Protein AF-0000000085050268 (afdb_homodimer)

Organism: Asticcacaulis excentricus (strain ATCC 15261 / DSM 4724 / KCTC 12464 / NCIMB 9791 / VKM B-1370 / CB 48) (NCBI:txid573065)

pLDDT: mean 87.68, std 15.12, range [27.05, 97.5]

Foldseek 3Di:
DVPPDPCVVVVVVVVVVLVVVLVVVCVVPNNVVSVVVSVVVVVVVLLVVLCVPAPDPVRSVVCVVVSVVVVVVVVVVVCVVVVVVCVVCVVPPVD/DVPPDPCVVVVVVVVVVLVVVLVVVCVVPNNVVSVVVSVVVVVVVLLVVLCVPAPDPVRSVVCVVVSVVVVVVVVVVVCVVVVVVCVVCVVPPVD

Radius of gyration: 16.95 Å; Cα contacts (8 Å, |Δi|>4): 179; chains: 2; bounding box: 59×50×38 Å

Structure (mmCIF, N/CA/C/O backbone):
data_AF-0000000085050268-model_v1
#
loop_
_entity.id
_entity.type
_entity.pdbx_description
1 polymer 'DUF3144 domain-containing protein'
#
loop_
_atom_site.group_PDB
_atom_site.id
_atom_site.type_symbol
_atom_site.label_atom_id
_atom_site.label_alt_id
_atom_site.label_comp_id
_atom_site.label_asym_id
_atom_site.label_entity_id
_atom_site.label_seq_id
_atom_site.pdbx_PDB_ins_code
_atom_site.Cartn_x
_atom_site.Cartn_y
_atom_site.Cartn_z
_atom_site.occupancy
_atom_site.B_iso_or_equiv
_atom_site.auth_seq_id
_atom_site.auth_comp_id
_atom_site.auth_asym_id
_atom_site.auth_atom_id
_atom_site.pdbx_PDB_model_num
ATOM 1 N N . MET A 1 1 ? 30.406 4.262 9.047 1 27.05 1 MET A N 1
ATOM 2 C CA . MET A 1 1 ? 29.516 3.807 10.109 1 27.05 1 MET A CA 1
ATOM 3 C C . MET A 1 1 ? 28.156 3.404 9.547 1 27.05 1 MET A C 1
ATOM 5 O O . MET A 1 1 ? 27.281 4.25 9.359 1 27.05 1 MET A O 1
ATOM 9 N N . THR A 1 2 ? 28.016 2.932 8.453 1 34.09 2 THR A N 1
ATOM 10 C CA . THR A 1 2 ? 26.844 2.475 7.723 1 34.09 2 THR A CA 1
ATOM 11 C C . THR A 1 2 ? 25.953 1.622 8.617 1 34.09 2 THR A C 1
ATOM 13 O O . THR A 1 2 ? 26.312 0.498 8.977 1 34.09 2 THR A O 1
ATOM 16 N N . THR A 1 3 ? 25.734 2.049 10.016 1 36.25 3 THR A N 1
ATOM 17 C CA . THR A 1 3 ? 25.031 1.481 11.164 1 36.25 3 THR A CA 1
ATOM 18 C C . THR A 1 3 ? 23.938 0.536 10.703 1 36.25 3 THR A C 1
ATOM 20 O O . THR A 1 3 ? 23.016 0.945 9.984 1 36.25 3 THR A O 1
ATOM 23 N N . PRO A 1 4 ? 24.109 -0.537 10.594 1 40.16 4 PRO A N 1
ATOM 24 C CA . PRO A 1 4 ? 23.359 -1.727 10.188 1 40.16 4 PRO A CA 1
ATOM 25 C C . PRO A 1 4 ? 21.922 -1.74 10.727 1 40.16 4 PRO A C 1
ATOM 27 O O . PRO A 1 4 ? 21.734 -1.833 11.945 1 40.16 4 PRO A O 1
ATOM 30 N N . THR A 1 5 ? 21.047 -0.626 10.727 1 40.44 5 THR A N 1
ATOM 31 C CA . THR A 1 5 ? 20 0.152 11.367 1 40.44 5 THR A CA 1
ATOM 32 C C . THR A 1 5 ? 18.953 -0.766 11.984 1 40.44 5 THR A C 1
ATOM 34 O O . THR A 1 5 ? 18.406 -1.635 11.305 1 40.44 5 THR A O 1
ATOM 37 N N . ILE A 1 6 ? 18.906 -1.142 13.305 1 44.03 6 ILE A N 1
ATOM 38 C CA . ILE A 1 6 ? 17.906 -1.527 14.297 1 44.03 6 ILE A CA 1
ATOM 39 C C . ILE A 1 6 ? 16.5 -1.289 13.742 1 44.03 6 ILE A C 1
ATOM 41 O O . ILE A 1 6 ? 15.609 -2.121 13.914 1 44.03 6 ILE A O 1
ATOM 45 N N . THR A 1 7 ? 16.312 0.067 13.094 1 54 7 THR A N 1
ATOM 46 C CA . THR A 1 7 ? 15.141 0.702 12.5 1 54 7 THR A CA 1
ATOM 47 C C . THR A 1 7 ? 14.547 -0.177 11.398 1 54 7 THR A C 1
ATOM 49 O O . THR A 1 7 ? 13.328 -0.244 11.242 1 54 7 THR A O 1
ATOM 52 N N . ASN A 1 8 ? 15.617 -1.118 10.875 1 75.5 8 ASN A N 1
ATOM 53 C CA . ASN A 1 8 ? 15.242 -1.994 9.773 1 75.5 8 ASN A CA 1
ATOM 54 C C . ASN A 1 8 ? 14.43 -3.193 10.258 1 75.5 8 ASN A C 1
ATOM 56 O O . ASN A 1 8 ? 13.453 -3.582 9.625 1 75.5 8 ASN A O 1
ATOM 60 N N . GLU A 1 9 ? 14.945 -3.543 11.672 1 84 9 GLU A N 1
ATOM 61 C CA . GLU A 1 9 ? 14.242 -4.719 12.172 1 84 9 GLU A CA 1
ATOM 62 C C . GLU A 1 9 ? 12.805 -4.371 12.57 1 84 9 GLU A C 1
ATOM 64 O O . GLU A 1 9 ? 11.875 -5.133 12.297 1 84 9 GLU A O 1
ATOM 69 N N . VAL A 1 10 ? 12.836 -3.248 13.391 1 86.31 10 VAL A N 1
ATOM 70 C CA . VAL A 1 10 ? 11.508 -2.789 13.797 1 86.31 10 VAL A CA 1
ATOM 71 C C . VAL A 1 10 ? 10.648 -2.529 12.562 1 86.31 10 VAL A C 1
ATOM 73 O O . VAL A 1 10 ? 9.477 -2.9 12.523 1 86.31 10 VAL A O 1
ATOM 76 N N . PHE A 1 11 ? 11.352 -1.977 11.656 1 91.38 11 PHE A N 1
ATOM 77 C CA . PHE A 1 11 ? 10.664 -1.68 10.398 1 91.38 11 PHE A CA 1
ATOM 78 C C . PHE A 1 11 ? 10.211 -2.963 9.711 1 91.38 11 PHE A C 1
ATOM 80 O O . PHE A 1 11 ? 9.07 -3.059 9.258 1 91.38 11 PHE A O 1
ATOM 87 N N . ARG A 1 12 ? 11.047 -3.928 9.789 1 91.31 12 ARG A N 1
ATOM 88 C CA . ARG A 1 12 ? 10.742 -5.215 9.164 1 91.31 12 ARG A CA 1
ATOM 89 C C . ARG A 1 12 ? 9.625 -5.93 9.914 1 91.31 12 ARG A C 1
ATOM 91 O O . ARG A 1 12 ? 8.766 -6.57 9.305 1 91.31 12 ARG A O 1
ATOM 98 N N . GLN A 1 13 ? 9.641 -5.801 11.148 1 93.56 13 GLN A N 1
ATOM 99 C CA . GLN A 1 13 ? 8.617 -6.43 11.977 1 93.56 13 GLN A CA 1
ATOM 100 C C . GLN A 1 13 ? 7.254 -5.781 11.758 1 93.56 13 GLN A C 1
ATOM 102 O O . GLN A 1 13 ? 6.23 -6.465 11.734 1 93.56 13 GLN A O 1
ATOM 107 N N . MET A 1 14 ? 7.297 -4.473 11.633 1 95.06 14 MET A N 1
ATOM 108 C CA . MET A 1 14 ? 6.055 -3.756 11.352 1 95.06 14 MET A CA 1
ATOM 109 C C . MET A 1 14 ? 5.453 -4.211 10.023 1 95.06 14 MET A C 1
ATOM 111 O O . MET A 1 14 ? 4.242 -4.438 9.938 1 95.06 14 MET A O 1
ATOM 115 N N . ALA A 1 15 ? 6.375 -4.355 9.047 1 95.06 15 ALA A N 1
ATOM 116 C CA . ALA A 1 15 ? 5.918 -4.809 7.738 1 95.06 15 ALA A CA 1
ATOM 117 C C . ALA A 1 15 ? 5.402 -6.242 7.805 1 95.06 15 ALA A C 1
ATOM 119 O O . ALA A 1 15 ? 4.371 -6.566 7.211 1 95.06 15 ALA A O 1
ATOM 120 N N . ALA A 1 16 ? 6.113 -7.082 8.578 1 94.88 16 ALA A N 1
ATOM 121 C CA . ALA A 1 16 ? 5.723 -8.484 8.727 1 94.88 16 ALA A CA 1
ATOM 122 C C . ALA A 1 16 ? 4.363 -8.602 9.406 1 94.88 16 ALA A C 1
ATOM 124 O O . ALA A 1 16 ? 3.57 -9.492 9.078 1 94.88 16 ALA A O 1
ATOM 125 N N . ASP A 1 17 ? 4.078 -7.688 10.305 1 96.94 17 ASP A N 1
ATOM 126 C CA . ASP A 1 17 ? 2.795 -7.695 11 1 96.94 17 ASP A CA 1
ATOM 127 C C . ASP A 1 17 ? 1.645 -7.441 10.023 1 96.94 17 ASP A C 1
ATOM 129 O O . ASP A 1 17 ? 0.593 -8.078 10.125 1 96.94 17 ASP A O 1
ATOM 133 N N . HIS A 1 18 ? 1.841 -6.578 9.141 1 97.44 18 HIS A N 1
ATOM 134 C CA . HIS A 1 18 ? 0.821 -6.266 8.141 1 97.44 18 HIS A CA 1
ATOM 135 C C . HIS A 1 18 ? 0.586 -7.449 7.207 1 97.44 18 HIS A C 1
ATOM 137 O O . HIS A 1 18 ? -0.552 -7.723 6.82 1 97.44 18 HIS A O 1
ATOM 143 N N . ILE A 1 19 ? 1.684 -8.117 6.879 1 96.56 19 ILE A N 1
ATOM 144 C CA . ILE A 1 19 ? 1.576 -9.281 6.004 1 96.56 19 ILE A CA 1
ATOM 145 C C . ILE A 1 19 ? 0.806 -10.391 6.719 1 96.56 19 ILE A C 1
ATOM 147 O O . ILE A 1 19 ? -0.053 -11.039 6.117 1 96.56 19 ILE A O 1
ATOM 151 N N . ASP A 1 20 ? 1.066 -10.539 7.949 1 96.62 20 ASP A N 1
ATOM 152 C CA . ASP A 1 20 ? 0.384 -11.547 8.75 1 96.62 20 ASP A CA 1
ATOM 153 C C . ASP A 1 20 ? -1.109 -11.25 8.859 1 96.62 20 ASP A C 1
ATOM 155 O O . ASP A 1 20 ? -1.939 -12.156 8.719 1 96.62 20 ASP A O 1
ATOM 159 N N . LEU A 1 21 ? -1.372 -10 9.109 1 97 21 LEU A N 1
ATOM 160 C CA . LEU A 1 21 ? -2.77 -9.586 9.188 1 97 21 LEU A CA 1
ATOM 161 C C . LEU A 1 21 ? -3.471 -9.797 7.848 1 97 21 LEU A C 1
ATOM 163 O O . LEU A 1 21 ? -4.617 -10.25 7.812 1 97 21 LEU A O 1
ATOM 167 N N . THR A 1 22 ? -2.777 -9.539 6.754 1 96.81 22 THR A N 1
ATOM 168 C CA . THR A 1 22 ? -3.334 -9.711 5.414 1 96.81 22 THR A CA 1
ATOM 169 C C . THR A 1 22 ? -3.588 -11.188 5.121 1 96.81 22 THR A C 1
ATOM 171 O O . THR A 1 22 ? -4.617 -11.539 4.543 1 96.81 22 THR A O 1
ATOM 174 N N . ASN A 1 23 ? -2.635 -12.039 5.562 1 95.12 23 ASN A N 1
ATOM 175 C CA . ASN A 1 23 ? -2.799 -13.477 5.379 1 95.12 23 ASN A CA 1
ATOM 176 C C . ASN A 1 23 ? -4.008 -14.008 6.148 1 95.12 23 ASN A C 1
ATOM 178 O O . ASN A 1 2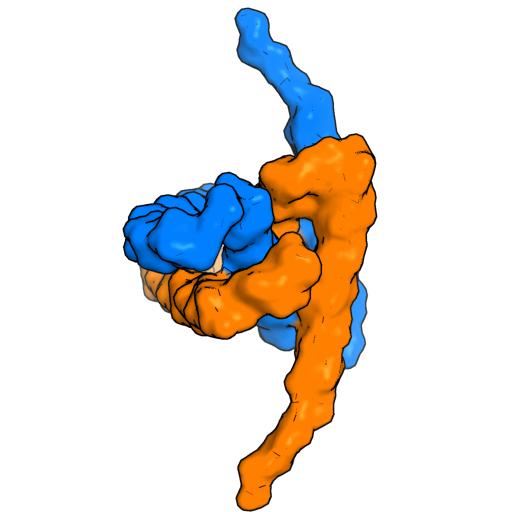3 ? -4.742 -14.859 5.648 1 95.12 23 ASN A O 1
ATOM 182 N N . SER A 1 24 ? -4.195 -13.438 7.312 1 96 24 SER A N 1
ATOM 183 C CA . SER A 1 24 ? -5.352 -13.805 8.125 1 96 24 SER A CA 1
ATOM 184 C C . SER A 1 24 ? -6.656 -13.406 7.441 1 96 24 SER A C 1
ATOM 186 O O . SER A 1 24 ? -7.637 -14.148 7.477 1 96 24 SER A O 1
ATOM 188 N N . HIS A 1 25 ? -6.695 -12.188 6.844 1 95.75 25 HIS A N 1
ATOM 189 C CA . HIS A 1 25 ? -7.855 -11.711 6.102 1 95.75 25 HIS A CA 1
ATOM 190 C C . HIS A 1 25 ? -8.07 -12.516 4.828 1 95.75 25 HIS A C 1
ATOM 192 O O . HIS A 1 25 ? -9.211 -12.797 4.445 1 95.75 25 HIS A O 1
ATOM 198 N N . ALA A 1 26 ? -6.93 -12.867 4.199 1 93.5 26 ALA A N 1
ATOM 199 C CA . ALA A 1 26 ? -7 -13.625 2.951 1 93.5 26 ALA A CA 1
ATOM 200 C C . ALA A 1 26 ? -7.613 -15 3.182 1 93.5 26 ALA A C 1
ATOM 202 O O . ALA A 1 26 ? -8.32 -15.531 2.316 1 93.5 26 ALA A O 1
ATOM 203 N N . HIS A 1 27 ? -7.312 -15.57 4.363 1 92.88 27 HIS A N 1
ATOM 204 C CA . HIS A 1 27 ? -7.844 -16.875 4.73 1 92.88 27 HIS A CA 1
ATOM 205 C C . HIS A 1 27 ? -9.359 -16.828 4.91 1 92.88 27 HIS A C 1
ATOM 207 O O . HIS A 1 27 ? -10.047 -17.812 4.668 1 92.88 27 HIS A O 1
ATOM 213 N N . LYS A 1 28 ? -9.867 -15.625 5.32 1 87.75 28 LYS A N 1
ATOM 214 C CA . LYS A 1 28 ? -11.297 -15.453 5.578 1 87.75 28 LYS A CA 1
ATOM 215 C C . LYS A 1 28 ? -12.016 -14.898 4.352 1 87.75 28 LYS A C 1
ATOM 217 O O . LYS A 1 28 ? -13.242 -14.906 4.289 1 87.75 28 LYS A O 1
ATOM 222 N N . SER A 1 29 ? -11.258 -14.375 3.436 1 90.62 29 SER A N 1
ATOM 223 C CA . SER A 1 29 ? -11.82 -13.812 2.215 1 90.62 29 SER A CA 1
ATOM 224 C C . SER A 1 29 ? -11.102 -14.336 0.978 1 90.62 29 SER A C 1
ATOM 226 O O . SER A 1 29 ? -11.242 -15.508 0.628 1 90.62 29 SER A O 1
ATOM 228 N N . SER A 1 30 ? -10.273 -13.633 0.249 1 90.44 30 SER A N 1
ATOM 229 C CA . SER A 1 30 ? -9.445 -14.008 -0.896 1 90.44 30 SER A CA 1
ATOM 230 C C . SER A 1 30 ? -8.141 -13.219 -0.912 1 90.44 30 SER A C 1
ATOM 232 O O . SER A 1 30 ? -8.086 -12.094 -0.413 1 90.44 30 SER A O 1
ATOM 234 N N . ILE A 1 31 ? -7.102 -13.789 -1.483 1 90.38 31 ILE A N 1
ATOM 235 C CA . ILE A 1 31 ? -5.801 -13.141 -1.611 1 90.38 31 ILE A CA 1
ATOM 236 C C . ILE A 1 31 ? -5.961 -11.789 -2.291 1 90.38 31 ILE A C 1
ATOM 238 O O . ILE A 1 31 ? -5.363 -10.797 -1.864 1 90.38 31 ILE A O 1
ATOM 242 N N . GLY A 1 32 ? -6.875 -11.789 -3.246 1 89.31 32 GLY A N 1
ATOM 243 C CA . GLY A 1 32 ? -7.133 -10.562 -3.979 1 89.31 32 GLY A CA 1
ATOM 244 C C . GLY A 1 32 ? -7.793 -9.484 -3.131 1 89.31 32 GLY A C 1
ATOM 245 O O . GLY A 1 32 ? -7.395 -8.32 -3.174 1 89.31 32 GLY A O 1
ATOM 246 N N . GLU A 1 33 ? -8.711 -9.945 -2.318 1 92.19 33 GLU A N 1
ATOM 247 C CA . GLU A 1 33 ? -9.438 -9.023 -1.452 1 92.19 33 GLU A CA 1
ATOM 248 C C . GLU A 1 33 ? -8.562 -8.531 -0.308 1 92.19 33 GLU A C 1
ATOM 250 O O . GLU A 1 33 ? -8.547 -7.34 0.004 1 92.19 33 GLU A O 1
ATOM 255 N N . ALA A 1 34 ? -7.809 -9.484 0.291 1 94.44 34 ALA A N 1
ATOM 256 C CA . ALA A 1 34 ? -6.918 -9.133 1.396 1 94.44 34 ALA A CA 1
ATOM 257 C C . ALA A 1 34 ? -5.801 -8.203 0.929 1 94.44 34 ALA A C 1
ATOM 259 O O . ALA A 1 34 ? -5.488 -7.215 1.6 1 94.44 34 ALA A O 1
ATOM 260 N N . GLY A 1 35 ? -5.297 -8.523 -0.272 1 94.06 35 GLY A N 1
ATOM 261 C CA . GLY A 1 35 ? -4.266 -7.676 -0.843 1 94.06 35 GLY A CA 1
ATOM 262 C C . GLY A 1 35 ? -4.766 -6.293 -1.213 1 94.06 35 GLY A C 1
ATOM 263 O O . GLY A 1 35 ? -4.078 -5.293 -0.988 1 94.06 35 GLY A O 1
ATOM 264 N N . GLY A 1 36 ? -5.977 -6.285 -1.721 1 93.31 36 GLY A N 1
ATOM 265 C CA . GLY A 1 36 ? -6.578 -5.008 -2.072 1 93.31 36 GLY A CA 1
ATOM 266 C C . GLY A 1 36 ? -6.832 -4.117 -0.87 1 93.31 36 GLY A C 1
ATOM 267 O O . GLY A 1 36 ? -6.598 -2.91 -0.927 1 93.31 36 GLY A O 1
ATOM 268 N N . ALA A 1 37 ? -7.277 -4.73 0.213 1 95.56 37 ALA A N 1
ATOM 269 C CA . ALA A 1 37 ? -7.535 -3.988 1.445 1 95.56 37 ALA A CA 1
ATOM 270 C C . ALA A 1 37 ? -6.246 -3.398 2.012 1 95.56 37 ALA A C 1
ATOM 272 O O . ALA A 1 37 ? -6.23 -2.258 2.479 1 95.56 37 ALA A O 1
ATOM 273 N N . LEU A 1 38 ? -5.168 -4.199 1.969 1 96.56 38 LEU A N 1
ATOM 274 C CA . LEU A 1 38 ? -3.865 -3.738 2.43 1 96.56 38 LEU A CA 1
ATOM 275 C C . LEU A 1 38 ? -3.395 -2.535 1.619 1 96.56 38 LEU A C 1
ATOM 277 O O . LEU A 1 38 ? -2.908 -1.553 2.184 1 96.56 38 LEU A O 1
ATOM 281 N N . LEU A 1 39 ? -3.572 -2.611 0.274 1 95.44 39 LEU A N 1
ATOM 282 C CA . LEU A 1 39 ? -3.186 -1.519 -0.612 1 95.44 39 LEU A CA 1
ATOM 283 C C . LEU A 1 39 ? -4.02 -0.272 -0.335 1 95.44 39 LEU A C 1
ATOM 285 O O . LEU A 1 39 ? -3.494 0.843 -0.336 1 95.44 39 LEU A O 1
ATOM 289 N N . GLN A 1 40 ? -5.285 -0.505 -0.099 1 95.5 40 GLN A N 1
ATOM 290 C CA . GLN A 1 40 ? -6.172 0.608 0.223 1 95.5 40 GLN A CA 1
ATOM 291 C C . GLN A 1 40 ? -5.758 1.282 1.527 1 95.5 40 GLN A C 1
ATOM 293 O O . GLN A 1 40 ? -5.746 2.512 1.62 1 95.5 40 GLN A O 1
ATOM 298 N N . ALA A 1 41 ? -5.449 0.488 2.52 1 96.62 41 ALA A N 1
ATOM 299 C CA . ALA A 1 41 ? -5.016 1.023 3.807 1 96.62 41 ALA A CA 1
ATOM 300 C C . ALA A 1 41 ? -3.719 1.815 3.662 1 96.62 41 ALA A C 1
ATOM 302 O O . ALA A 1 41 ? -3.582 2.902 4.23 1 96.62 41 ALA A O 1
ATOM 303 N N . ALA A 1 42 ? -2.799 1.255 2.861 1 96.88 42 ALA A N 1
ATOM 304 C CA . ALA A 1 42 ? -1.507 1.905 2.66 1 96.88 42 ALA A CA 1
ATOM 305 C C . ALA A 1 42 ? -1.676 3.27 1.997 1 96.88 42 ALA A C 1
ATOM 307 O O . ALA A 1 42 ? -1.061 4.25 2.418 1 96.88 42 ALA A O 1
ATOM 308 N N . THR A 1 43 ? -2.543 3.35 0.985 1 96.19 43 THR A N 1
ATOM 309 C CA . THR A 1 43 ? -2.764 4.602 0.271 1 96.19 43 THR A CA 1
ATOM 310 C C . THR A 1 43 ? -3.467 5.617 1.165 1 96.19 43 THR A C 1
ATOM 312 O O . THR A 1 43 ? -3.111 6.797 1.173 1 96.19 43 THR A O 1
ATOM 315 N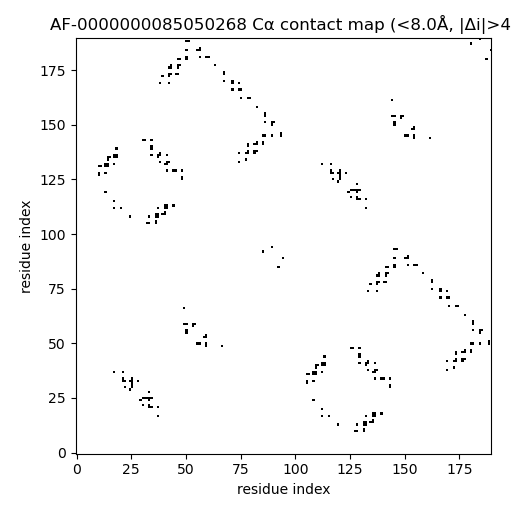 N . ARG A 1 44 ? -4.465 5.156 1.916 1 94.69 44 ARG A N 1
ATOM 316 C CA . ARG A 1 44 ? -5.199 6.027 2.826 1 94.69 44 ARG A CA 1
ATOM 317 C C . ARG A 1 44 ? -4.273 6.617 3.887 1 94.69 44 ARG A C 1
ATOM 319 O O . ARG A 1 44 ? -4.332 7.816 4.172 1 94.69 44 ARG A O 1
ATOM 326 N N . TYR A 1 45 ? -3.41 5.848 4.461 1 95.81 45 TYR A N 1
ATOM 327 C CA . TYR A 1 45 ? -2.484 6.312 5.488 1 95.81 45 TYR A CA 1
ATOM 328 C C . TYR A 1 45 ? -1.462 7.281 4.898 1 95.81 45 TYR A C 1
ATOM 330 O O . TYR A 1 45 ? -1.075 8.25 5.551 1 95.81 45 TYR A O 1
ATOM 338 N N . THR A 1 46 ? -1.002 6.969 3.76 1 95.19 46 THR A N 1
ATOM 339 C CA . THR A 1 46 ? -0.017 7.812 3.094 1 95.19 46 THR A CA 1
ATOM 340 C C . THR A 1 46 ? -0.593 9.195 2.809 1 95.19 46 THR A C 1
ATOM 342 O O . THR A 1 46 ? 0.068 10.211 3.039 1 95.19 46 THR A O 1
ATOM 345 N N . ALA A 1 47 ? -1.838 9.18 2.291 1 93.75 47 ALA A N 1
ATOM 346 C CA . ALA A 1 47 ? -2.508 10.453 2.045 1 93.75 47 ALA A CA 1
ATOM 347 C C . ALA A 1 47 ? -2.705 11.227 3.344 1 93.75 47 ALA A C 1
ATOM 349 O O . ALA A 1 47 ? -2.492 12.445 3.385 1 93.75 47 ALA A O 1
ATOM 350 N N . PHE A 1 48 ? -3.08 10.516 4.375 1 91.5 48 PHE A N 1
ATOM 351 C CA . PHE A 1 48 ? -3.268 11.125 5.688 1 91.5 48 PHE A CA 1
ATOM 352 C C . PHE A 1 48 ? -1.964 11.734 6.191 1 91.5 48 PHE A C 1
ATOM 354 O O . PHE A 1 48 ? -1.953 12.859 6.699 1 91.5 48 PHE A O 1
ATOM 361 N N . SER A 1 49 ? -0.949 10.992 6.078 1 91 49 SER A N 1
ATOM 362 C CA . SER A 1 49 ? 0.357 11.453 6.539 1 91 49 SER A CA 1
ATOM 363 C C . SER A 1 49 ? 0.769 12.742 5.832 1 91 49 SER A C 1
ATOM 365 O O . SER A 1 49 ? 1.371 13.625 6.445 1 91 49 SER A O 1
ATOM 367 N N . CYS A 1 50 ? 0.49 12.914 4.449 1 92.56 50 CYS A N 1
ATOM 368 C CA . CYS A 1 50 ? 0.791 14.125 3.695 1 92.56 50 CYS A CA 1
ATOM 369 C C . CYS A 1 50 ? -0.033 15.305 4.199 1 92.56 50 CYS A C 1
ATOM 371 O O . CYS A 1 50 ? 0.478 16.422 4.324 1 92.56 50 CYS A O 1
ATOM 373 N N . ALA A 1 51 ? -1.312 14.984 4.492 1 91.19 51 ALA A N 1
ATOM 374 C CA . ALA A 1 51 ? -2.197 16.031 5.004 1 91.19 51 ALA A CA 1
ATOM 375 C C . ALA A 1 51 ? -1.745 16.5 6.379 1 91.19 51 ALA A C 1
ATOM 377 O O . ALA A 1 51 ? -1.734 17.703 6.652 1 91.19 51 ALA A O 1
ATOM 378 N N . ALA A 1 52 ? -1.304 15.469 7.215 1 87.06 52 ALA A N 1
ATOM 379 C CA . ALA A 1 52 ? -0.872 15.773 8.578 1 87.06 52 ALA A CA 1
ATOM 380 C C . ALA A 1 52 ? 0.429 16.562 8.57 1 87.06 52 ALA A C 1
ATOM 382 O O . ALA A 1 52 ? 0.732 17.281 9.531 1 87.06 52 ALA A O 1
ATOM 383 N N . GLN A 1 53 ? 1.178 16.375 7.477 1 87.5 53 GLN A N 1
ATOM 384 C CA . GLN A 1 53 ? 2.457 17.078 7.375 1 87.5 53 GLN A CA 1
ATOM 385 C C . GLN A 1 53 ? 2.285 18.453 6.766 1 87.5 53 GLN A C 1
ATOM 387 O O . GLN A 1 53 ? 3.176 19.312 6.875 1 87.5 53 GLN A O 1
ATOM 392 N N . SER A 1 54 ? 1.193 18.703 6.164 1 91.12 54 SER A N 1
ATOM 393 C CA . SER A 1 54 ? 0.912 20 5.566 1 91.12 54 SER A CA 1
ATOM 394 C C . SER A 1 54 ? 0.321 20.969 6.594 1 91.12 54 SER A C 1
ATOM 396 O O . SER A 1 54 ? -0.451 20.547 7.465 1 91.12 54 SER A O 1
ATOM 398 N N . ALA A 1 55 ? 0.713 22.25 6.547 1 88.69 55 ALA A N 1
ATOM 399 C CA . ALA A 1 55 ? 0.275 23.234 7.52 1 88.69 55 ALA A CA 1
ATOM 400 C C . ALA A 1 55 ? -1.203 23.562 7.34 1 88.69 55 ALA A C 1
ATOM 402 O O . ALA A 1 55 ? -1.902 23.859 8.312 1 88.69 55 ALA A O 1
ATOM 403 N N . ASP A 1 56 ? -1.656 23.594 6.02 1 89.44 56 ASP A N 1
ATOM 404 C CA . ASP A 1 56 ? -3.051 23.906 5.727 1 89.44 56 ASP A CA 1
ATOM 405 C C . ASP A 1 56 ? -3.514 23.234 4.441 1 89.44 56 ASP A C 1
ATOM 407 O O . ASP A 1 56 ? -2.711 22.625 3.73 1 89.44 56 ASP A O 1
ATOM 411 N N . LYS A 1 57 ? -4.801 23.344 4.176 1 90.19 57 LYS A N 1
ATOM 412 C CA . LYS A 1 57 ? -5.414 22.75 2.996 1 90.19 57 LYS A CA 1
ATOM 413 C C . LYS A 1 57 ? -4.773 23.266 1.715 1 90.19 57 LYS A C 1
ATOM 415 O O . LYS A 1 57 ? -4.574 22.516 0.759 1 90.19 57 LYS A O 1
ATOM 420 N N . THR A 1 58 ? -4.477 24.578 1.7 1 93.25 58 THR A N 1
ATOM 421 C CA . THR A 1 58 ? -3.904 25.219 0.521 1 93.25 58 THR A CA 1
ATOM 422 C C . THR A 1 58 ? -2.549 24.609 0.178 1 93.25 58 THR A C 1
ATOM 424 O O . THR A 1 58 ? -2.273 24.312 -0.986 1 93.25 58 THR A O 1
ATOM 427 N N . GLN A 1 59 ? -1.786 24.438 1.23 1 92.56 59 GLN A N 1
ATOM 428 C CA . GLN A 1 59 ? -0.474 23.828 1.029 1 92.56 59 GLN A CA 1
ATOM 429 C C . GLN A 1 59 ? -0.603 22.375 0.578 1 92.56 59 GLN A C 1
ATOM 431 O O . GLN A 1 59 ? 0.142 21.922 -0.293 1 92.56 59 GLN A O 1
ATOM 436 N N . PHE A 1 60 ? -1.578 21.672 1.233 1 92.81 60 PHE A N 1
ATOM 437 C CA . PHE A 1 60 ? -1.816 20.266 0.909 1 92.81 60 PHE A CA 1
ATOM 438 C C . PHE A 1 60 ? -2.225 20.109 -0.551 1 92.81 60 PHE A C 1
ATOM 440 O O . PHE A 1 60 ? -1.71 19.25 -1.256 1 92.81 60 PHE A O 1
ATOM 447 N N . LEU A 1 61 ? -3.053 20.984 -1.075 1 92.19 61 LEU A N 1
ATOM 448 C CA . LEU A 1 61 ? -3.562 20.906 -2.441 1 92.19 61 LEU A CA 1
ATOM 449 C C . LEU A 1 61 ? -2.498 21.359 -3.439 1 92.19 61 LEU A C 1
ATOM 451 O O . LEU A 1 61 ? -2.449 20.844 -4.566 1 92.19 61 LEU A O 1
ATOM 455 N N . ALA A 1 62 ? -1.664 22.281 -3.004 1 93.75 62 ALA A N 1
ATOM 456 C CA . ALA A 1 62 ? -0.587 22.766 -3.863 1 93.75 62 ALA A CA 1
ATOM 457 C C . ALA A 1 62 ? 0.463 21.688 -4.09 1 93.75 62 ALA A C 1
ATOM 459 O O . ALA A 1 62 ? 1.103 21.641 -5.145 1 93.75 62 ALA A O 1
ATOM 460 N N . ALA A 1 63 ? 0.589 20.812 -3.082 1 93.56 63 ALA A N 1
ATOM 461 C CA . ALA A 1 63 ? 1.6 19.766 -3.137 1 93.56 63 ALA A CA 1
ATOM 462 C C . ALA A 1 63 ? 1.006 18.453 -3.658 1 93.56 63 ALA A C 1
ATOM 464 O O . ALA A 1 63 ? 1.698 17.438 -3.732 1 93.56 63 ALA A O 1
ATOM 465 N N . ARG A 1 64 ? -0.172 18.484 -4.094 1 93.75 64 ARG A N 1
ATOM 466 C CA . ARG A 1 64 ? -0.906 17.281 -4.508 1 93.75 64 ARG A CA 1
ATOM 467 C C . ARG A 1 64 ? -0.165 16.547 -5.613 1 93.75 64 ARG A C 1
ATOM 469 O O . ARG A 1 64 ? 0.137 15.359 -5.48 1 93.75 64 ARG A O 1
ATOM 476 N N . LYS A 1 65 ? 0.135 17.266 -6.766 1 94.69 65 LYS A N 1
ATOM 477 C CA . LYS A 1 65 ? 0.792 16.641 -7.914 1 94.69 65 LYS A CA 1
ATOM 478 C C . LYS A 1 65 ? 2.174 16.125 -7.535 1 94.69 65 LYS A C 1
ATOM 480 O O . LYS A 1 65 ? 2.529 14.992 -7.875 1 94.69 65 LYS A O 1
ATOM 485 N N . LEU A 1 66 ? 2.938 16.969 -6.805 1 94.94 66 LEU A N 1
ATOM 486 C CA . LEU A 1 66 ? 4.285 16.578 -6.395 1 94.94 66 LEU A CA 1
ATOM 487 C C . LEU A 1 66 ? 4.25 15.375 -5.473 1 94.94 66 LEU A C 1
ATOM 489 O O . LEU A 1 66 ? 4.988 14.406 -5.676 1 94.94 66 LEU A O 1
ATOM 493 N N . ASN A 1 67 ? 3.371 15.352 -4.469 1 94.12 67 ASN A N 1
ATOM 494 C CA . ASN A 1 67 ? 3.248 14.266 -3.504 1 94.12 67 ASN A CA 1
ATOM 495 C C . ASN A 1 67 ? 2.787 12.969 -4.172 1 94.12 67 ASN A C 1
ATOM 497 O O . ASN A 1 67 ? 3.361 11.906 -3.936 1 94.12 67 ASN A O 1
ATOM 501 N N . VAL A 1 68 ? 1.836 13.07 -5.047 1 94.88 68 VAL A N 1
ATOM 502 C CA . VAL A 1 68 ? 1.286 11.906 -5.734 1 94.88 68 VAL A CA 1
ATOM 503 C C . VAL A 1 68 ? 2.363 11.258 -6.605 1 94.88 68 VAL A C 1
ATOM 505 O O . VAL A 1 68 ? 2.502 10.039 -6.629 1 94.88 68 VAL A O 1
ATOM 508 N N . ASP A 1 69 ? 3.133 12.062 -7.293 1 96.06 69 ASP A N 1
ATOM 509 C CA . ASP A 1 69 ? 4.199 11.562 -8.156 1 96.06 69 ASP A CA 1
ATOM 510 C C . ASP A 1 69 ? 5.285 10.867 -7.336 1 96.06 69 ASP A C 1
ATOM 512 O O . ASP A 1 69 ? 5.742 9.781 -7.691 1 96.06 69 ASP A O 1
ATOM 516 N N . GLN A 1 70 ? 5.656 11.516 -6.254 1 95.38 70 GLN A N 1
ATOM 517 C CA . GLN A 1 70 ? 6.715 10.984 -5.406 1 95.38 70 GLN A CA 1
ATOM 518 C C . GLN A 1 70 ? 6.277 9.695 -4.715 1 95.38 70 GLN A C 1
ATOM 520 O O . GLN A 1 70 ? 7.039 8.727 -4.652 1 95.38 70 GLN A O 1
ATOM 525 N N . LEU A 1 71 ? 5.102 9.75 -4.27 1 95.31 71 LEU A N 1
ATOM 526 C CA . LEU A 1 71 ? 4.59 8.586 -3.545 1 95.31 71 LEU A CA 1
ATOM 527 C C . LEU A 1 71 ? 4.355 7.414 -4.492 1 95.31 71 LEU A C 1
ATOM 529 O O . LEU A 1 71 ? 4.648 6.266 -4.148 1 95.31 71 LEU A O 1
ATOM 533 N N . THR A 1 72 ? 3.84 7.695 -5.699 1 96.06 72 THR A N 1
ATOM 534 C CA . THR A 1 72 ? 3.65 6.66 -6.711 1 96.06 72 THR A CA 1
ATOM 535 C C . THR A 1 72 ? 4.992 6.074 -7.145 1 96.06 72 THR A C 1
ATOM 537 O O . THR A 1 72 ? 5.121 4.859 -7.312 1 96.06 72 THR A O 1
ATOM 540 N N . ALA A 1 73 ? 5.957 6.98 -7.281 1 96.12 73 ALA A N 1
ATOM 541 C CA . ALA A 1 73 ? 7.297 6.535 -7.66 1 96.12 73 ALA A CA 1
ATOM 542 C C . ALA A 1 73 ? 7.902 5.641 -6.582 1 96.12 73 ALA A C 1
ATOM 544 O O . ALA A 1 73 ? 8.562 4.648 -6.895 1 96.12 73 ALA A O 1
ATOM 545 N N . GLN A 1 74 ? 7.664 6.047 -5.383 1 94.25 74 GLN A N 1
ATOM 546 C CA . GLN A 1 74 ? 8.164 5.266 -4.254 1 94.25 74 GLN A CA 1
ATOM 547 C C . GLN A 1 74 ? 7.535 3.875 -4.227 1 94.25 74 GLN A C 1
ATOM 549 O O . GLN A 1 74 ? 8.227 2.879 -4 1 94.25 74 GLN A O 1
ATOM 554 N N . PHE A 1 75 ? 6.273 3.814 -4.457 1 95.44 75 PHE A N 1
ATOM 555 C CA . PHE A 1 75 ? 5.578 2.535 -4.504 1 95.44 75 PHE A CA 1
ATOM 556 C C . PHE A 1 75 ? 6.121 1.664 -5.629 1 95.44 75 PHE A C 1
ATOM 558 O O . PHE A 1 75 ? 6.371 0.473 -5.438 1 95.44 75 PHE A O 1
ATOM 565 N N . ARG A 1 76 ? 6.285 2.234 -6.762 1 96.19 76 ARG A N 1
ATOM 566 C CA . ARG A 1 76 ? 6.781 1.518 -7.93 1 96.19 76 ARG A CA 1
ATOM 567 C C . ARG A 1 76 ? 8.172 0.939 -7.672 1 96.19 76 ARG A C 1
ATOM 569 O O . ARG A 1 76 ? 8.445 -0.209 -8.023 1 96.19 76 ARG A O 1
ATOM 576 N N . GLU A 1 77 ? 9.008 1.719 -7.074 1 95.38 77 GLU A N 1
ATOM 577 C CA . GLU A 1 77 ? 10.367 1.279 -6.77 1 95.38 77 GLU A CA 1
ATOM 578 C C . GLU A 1 77 ? 10.359 0.096 -5.805 1 95.38 77 GLU A C 1
ATOM 580 O O . GLU A 1 77 ? 11.07 -0.889 -6.02 1 95.38 77 GLU A O 1
ATOM 585 N N . LEU A 1 78 ? 9.547 0.217 -4.746 1 94.25 78 LEU A N 1
ATOM 586 C CA . LEU A 1 78 ? 9.445 -0.847 -3.752 1 94.25 78 LEU A CA 1
ATOM 587 C C . LEU A 1 78 ? 8.867 -2.117 -4.371 1 94.25 78 LEU A C 1
ATOM 589 O O . LEU A 1 78 ? 9.375 -3.215 -4.129 1 94.25 78 LEU A O 1
ATOM 593 N N . LEU A 1 79 ? 7.812 -1.953 -5.211 1 95.12 79 LEU A N 1
ATOM 594 C CA . LEU A 1 79 ? 7.176 -3.078 -5.887 1 95.12 79 LEU A CA 1
ATOM 595 C C . LEU A 1 79 ? 8.172 -3.812 -6.777 1 95.12 79 LEU A C 1
ATOM 597 O O . LEU A 1 79 ? 8.25 -5.043 -6.75 1 95.12 79 LEU A O 1
ATOM 601 N N . LEU A 1 80 ? 8.984 -3.018 -7.555 1 94.88 80 LEU A N 1
ATOM 602 C CA . LEU A 1 80 ? 9.969 -3.596 -8.461 1 94.88 80 LEU A CA 1
ATOM 603 C C . LEU A 1 80 ? 11.023 -4.391 -7.691 1 94.88 80 LEU A C 1
ATOM 605 O O . LEU A 1 80 ? 11.398 -5.488 -8.102 1 94.88 80 LEU A O 1
ATOM 609 N N . SER A 1 81 ? 11.422 -3.836 -6.621 1 93.94 81 SER A N 1
ATOM 610 C CA . SER A 1 81 ? 12.422 -4.492 -5.777 1 93.94 81 SER A CA 1
ATOM 611 C C . SER A 1 81 ? 11.922 -5.84 -5.277 1 93.94 81 SER A C 1
ATOM 613 O O . SER A 1 81 ? 12.633 -6.844 -5.367 1 93.94 81 SER A O 1
ATOM 615 N N . HIS A 1 82 ? 10.648 -5.93 -4.805 1 93.06 82 HIS A N 1
ATOM 616 C CA . HIS A 1 82 ? 10.062 -7.164 -4.297 1 93.06 82 HIS A CA 1
ATOM 617 C C . HIS A 1 82 ? 9.75 -8.133 -5.434 1 93.06 82 HIS A C 1
ATOM 619 O O . HIS A 1 82 ? 9.906 -9.344 -5.281 1 93.06 82 HIS A O 1
ATOM 625 N N . TYR A 1 83 ? 9.273 -7.559 -6.523 1 92.19 83 TYR A N 1
ATOM 626 C CA . TYR A 1 83 ? 8.977 -8.391 -7.684 1 92.19 83 TYR A CA 1
ATOM 627 C C . TYR A 1 83 ? 10.219 -9.133 -8.156 1 92.19 83 TYR A C 1
ATOM 629 O O . TYR A 1 83 ? 10.164 -10.336 -8.438 1 92.19 83 TYR A O 1
ATOM 637 N N . ASP A 1 84 ? 11.375 -8.414 -8.203 1 91.44 84 ASP A N 1
ATOM 638 C CA . ASP A 1 84 ? 12.641 -9.008 -8.625 1 91.44 84 ASP A CA 1
ATOM 639 C C . ASP A 1 84 ? 13.109 -10.062 -7.625 1 91.44 84 ASP A C 1
ATOM 641 O O . ASP A 1 84 ? 13.664 -11.094 -8.008 1 91.44 84 ASP A O 1
ATOM 645 N N . ASP A 1 85 ? 12.875 -9.75 -6.395 1 91.06 85 ASP A N 1
ATOM 646 C CA . ASP A 1 85 ? 13.25 -10.695 -5.348 1 91.06 85 ASP A CA 1
ATOM 647 C C . ASP A 1 85 ? 12.469 -12 -5.477 1 91.06 85 ASP A C 1
ATOM 649 O O . ASP A 1 85 ? 13.039 -13.086 -5.359 1 91.06 85 ASP A O 1
ATOM 653 N N . PHE A 1 86 ? 11.203 -11.93 -5.703 1 88.69 86 PHE A N 1
ATOM 654 C CA . PHE A 1 86 ? 10.359 -13.102 -5.875 1 88.69 86 PHE A CA 1
ATOM 655 C C . PHE A 1 86 ? 10.703 -13.828 -7.168 1 88.69 86 PHE A C 1
ATOM 657 O O . PHE A 1 86 ? 10.633 -15.062 -7.234 1 88.69 86 PHE A O 1
ATOM 664 N N . GLY A 1 87 ? 11 -13.078 -8.188 1 85.81 87 GLY A N 1
ATOM 665 C CA . GLY A 1 87 ? 11.398 -13.68 -9.453 1 85.81 87 GLY A CA 1
ATOM 666 C C . GLY A 1 87 ? 12.68 -14.484 -9.352 1 85.81 87 GLY A C 1
ATOM 667 O O . GLY A 1 87 ? 12.781 -15.57 -9.922 1 85.81 87 GLY A O 1
ATOM 668 N N . ASP A 1 88 ? 13.578 -13.984 -8.547 1 87.38 88 ASP A N 1
ATOM 669 C CA . ASP A 1 88 ? 14.867 -14.641 -8.375 1 87.38 88 ASP A CA 1
ATOM 670 C C . ASP A 1 88 ? 14.742 -15.875 -7.48 1 87.38 88 ASP A C 1
ATOM 672 O O . ASP A 1 88 ? 15.469 -16.859 -7.66 1 87.38 88 ASP A O 1
ATOM 676 N N . ASN A 1 89 ? 13.688 -15.82 -6.578 1 83.62 89 ASN A N 1
ATOM 677 C CA . ASN A 1 89 ? 13.5 -16.906 -5.617 1 83.62 89 ASN A CA 1
ATOM 678 C C . ASN A 1 89 ? 12.133 -17.578 -5.793 1 83.62 89 ASN A C 1
ATOM 680 O O . ASN A 1 89 ? 11.516 -18 -4.812 1 83.62 89 ASN A O 1
ATOM 684 N N . TYR A 1 90 ? 11.641 -17.594 -6.926 1 81.31 90 TYR A N 1
ATOM 685 C CA . TYR A 1 90 ? 10.297 -18.078 -7.219 1 81.31 90 TYR A CA 1
ATOM 686 C C . TYR A 1 90 ? 10.125 -19.516 -6.758 1 81.31 90 TYR A C 1
ATOM 688 O O . TYR A 1 90 ? 9.148 -19.844 -6.074 1 81.31 90 TYR A O 1
ATOM 696 N N . GLU A 1 91 ? 11.062 -20.281 -7.113 1 76.19 91 GLU A N 1
ATOM 697 C CA . GLU A 1 91 ? 10.977 -21.703 -6.809 1 76.19 91 GLU A CA 1
ATOM 698 C C . GLU A 1 91 ? 11.117 -21.953 -5.309 1 76.19 91 GLU A C 1
ATOM 700 O O . GLU A 1 91 ? 10.531 -22.906 -4.781 1 76.19 91 GLU A O 1
ATOM 705 N N . THR A 1 92 ? 11.758 -21.047 -4.699 1 76.62 92 THR A N 1
ATOM 706 C CA . THR A 1 92 ? 11.992 -21.203 -3.27 1 76.62 92 THR A CA 1
ATOM 707 C C . THR A 1 92 ? 10.773 -20.75 -2.467 1 76.62 92 THR A C 1
ATOM 709 O O . THR A 1 92 ? 10.398 -21.391 -1.478 1 76.62 92 THR A O 1
ATOM 712 N N . TYR A 1 93 ? 10.094 -19.672 -2.889 1 70.5 93 TYR A N 1
ATOM 713 C CA . TYR A 1 93 ? 8.984 -19.078 -2.15 1 70.5 93 TYR A CA 1
ATOM 714 C C . TYR A 1 93 ? 7.668 -19.75 -2.506 1 70.5 93 TYR A C 1
ATOM 716 O O . TYR A 1 93 ? 6.758 -19.828 -1.676 1 70.5 93 TYR A O 1
ATOM 724 N N . LEU A 1 94 ? 7.387 -20 -3.715 1 69.56 94 LEU A N 1
ATOM 725 C CA . LEU A 1 94 ? 6.098 -20.516 -4.164 1 69.56 94 LEU A CA 1
ATOM 726 C C . LEU A 1 94 ? 6.129 -22.031 -4.289 1 69.56 94 LEU A C 1
ATOM 728 O O . LEU A 1 94 ? 5.082 -22.688 -4.246 1 69.56 94 LEU A O 1
ATOM 732 N N . LYS A 1 95 ? 7.211 -22.906 -4.434 1 59.5 95 LYS A N 1
ATOM 733 C CA . LYS A 1 95 ? 7.227 -24.359 -4.434 1 59.5 95 LYS A CA 1
ATOM 734 C C . LYS A 1 95 ? 7.461 -24.906 -3.025 1 59.5 95 LYS A C 1
ATOM 736 O O . LYS A 1 95 ? 8.219 -24.328 -2.248 1 59.5 95 LYS A O 1
ATOM 741 N N . MET B 1 1 ? -29.625 -3.791 -9.992 1 27.34 1 MET B N 1
ATOM 742 C CA . MET B 1 1 ? -29.391 -4.363 -8.664 1 27.34 1 MET B CA 1
ATOM 743 C C . MET B 1 1 ? -28.016 -3.986 -8.141 1 27.34 1 MET B C 1
ATOM 745 O O . MET B 1 1 ? -27.016 -4.617 -8.5 1 27.34 1 MET B O 1
ATOM 749 N N . THR B 1 2 ? -27.5 -2.932 -8.352 1 34.25 2 THR B N 1
ATOM 750 C CA . THR B 1 2 ? -26.203 -2.383 -8.016 1 34.25 2 THR B CA 1
ATOM 751 C C . THR B 1 2 ? -25.859 -2.66 -6.551 1 34.25 2 THR B C 1
ATOM 753 O O . THR B 1 2 ? -26.484 -2.102 -5.645 1 34.25 2 THR B O 1
ATOM 756 N N . THR B 1 3 ? -26.125 -4.004 -6.004 1 36.16 3 THR B N 1
ATOM 757 C CA . THR B 1 3 ? -25.984 -4.609 -4.684 1 36.16 3 THR B CA 1
ATOM 758 C C . THR B 1 3 ? -24.938 -3.863 -3.857 1 36.16 3 THR B C 1
ATOM 760 O O . THR B 1 3 ? -23.766 -3.781 -4.25 1 36.16 3 THR B O 1
ATOM 763 N N . PRO B 1 4 ? -25.203 -3.049 -3.197 1 40.28 4 PRO B N 1
ATOM 764 C CA . PRO B 1 4 ? -24.516 -2.125 -2.289 1 40.28 4 PRO B CA 1
ATOM 765 C C . PRO B 1 4 ? -23.453 -2.814 -1.438 1 40.28 4 PRO B C 1
ATOM 767 O O . PRO B 1 4 ? -23.781 -3.67 -0.611 1 40.28 4 PRO B O 1
ATOM 770 N N . THR B 1 5 ? -22.453 -3.666 -1.94 1 40.59 5 THR B N 1
ATOM 771 C CA . THR B 1 5 ? -21.594 -4.836 -1.79 1 40.59 5 THR B CA 1
ATOM 772 C C . THR B 1 5 ? -21.062 -4.938 -0.364 1 40.59 5 THR B C 1
ATOM 774 O O . THR B 1 5 ? -20.469 -3.99 0.153 1 40.59 5 THR B O 1
ATOM 777 N N . ILE B 1 6 ? -21.641 -5.68 0.64 1 44.06 6 ILE B N 1
ATOM 778 C CA . ILE B 1 6 ? -21.203 -6.379 1.841 1 44.06 6 ILE B CA 1
ATOM 779 C C . ILE B 1 6 ? -19.672 -6.41 1.89 1 44.06 6 ILE B C 1
ATOM 781 O O . ILE B 1 6 ? -19.078 -6.203 2.949 1 44.06 6 ILE B O 1
ATOM 785 N N . THR B 1 7 ? -19.031 -6.844 0.588 1 54.31 7 THR B N 1
ATOM 786 C CA . THR B 1 7 ? -17.625 -7.039 0.253 1 54.31 7 THR B CA 1
ATOM 787 C C . THR B 1 7 ? -16.828 -5.777 0.547 1 54.31 7 THR B C 1
ATOM 789 O O . THR B 1 7 ? -15.672 -5.859 0.989 1 54.31 7 THR B O 1
ATOM 792 N N . ASN B 1 8 ? -17.75 -4.57 0.562 1 75.56 8 ASN B N 1
ATOM 793 C CA . ASN B 1 8 ? -17.141 -3.262 0.761 1 75.56 8 ASN B CA 1
ATOM 794 C C . ASN B 1 8 ? -16.844 -3.002 2.234 1 75.56 8 ASN B C 1
ATOM 796 O O . ASN B 1 8 ? -15.781 -2.465 2.57 1 75.56 8 ASN B O 1
ATOM 800 N N . GLU B 1 9 ? -17.922 -3.729 3.053 1 84.12 9 GLU B N 1
ATOM 801 C CA . GLU B 1 9 ? -17.703 -3.471 4.473 1 84.12 9 GLU B CA 1
ATOM 802 C C . GLU B 1 9 ? -16.516 -4.266 5.008 1 84.12 9 GLU B C 1
ATOM 804 O O . GLU B 1 9 ? -15.727 -3.75 5.797 1 84.12 9 GLU B O 1
ATOM 809 N N . VAL B 1 10 ? -16.656 -5.598 4.605 1 86.44 10 VAL B N 1
ATOM 810 C CA . VAL B 1 10 ? -15.547 -6.445 5.016 1 86.44 10 VAL B CA 1
ATOM 811 C C . VAL B 1 10 ? -14.234 -5.863 4.496 1 86.44 10 VAL B C 1
ATOM 813 O O . VAL B 1 10 ? -13.234 -5.82 5.219 1 86.44 10 VAL B O 1
ATOM 816 N N . PHE B 1 11 ? -14.375 -5.414 3.318 1 91.56 11 PHE B N 1
ATOM 817 C CA . PHE B 1 11 ? -13.211 -4.805 2.693 1 91.56 11 PHE B CA 1
ATOM 818 C C . PHE B 1 11 ? -12.773 -3.561 3.455 1 91.56 11 PHE B C 1
ATOM 820 O O . PHE B 1 11 ? -11.586 -3.381 3.734 1 91.56 11 PHE B O 1
ATOM 827 N N . ARG B 1 12 ? -13.734 -2.828 3.887 1 91.38 12 ARG B N 1
ATOM 828 C CA . ARG B 1 12 ? -13.461 -1.602 4.629 1 91.38 12 ARG B CA 1
ATOM 829 C C . ARG B 1 12 ? -12.891 -1.912 6.008 1 91.38 12 ARG B C 1
ATOM 831 O O . ARG B 1 12 ? -12 -1.207 6.496 1 91.38 12 ARG B O 1
ATOM 838 N N . GLN B 1 13 ? -13.375 -2.898 6.562 1 93.62 13 GLN B N 1
ATOM 839 C CA . GLN B 1 13 ? -12.906 -3.303 7.883 1 93.62 13 GLN B CA 1
ATOM 840 C C . GLN B 1 13 ? -11.477 -3.826 7.824 1 93.62 13 GLN B C 1
ATOM 842 O O . GLN B 1 13 ? -10.68 -3.562 8.727 1 93.62 13 GLN B O 1
ATOM 847 N N . MET B 1 14 ? -11.219 -4.562 6.766 1 95.12 14 MET B N 1
ATOM 848 C CA . MET B 1 14 ? -9.852 -5.055 6.578 1 95.12 14 MET B CA 1
ATOM 849 C C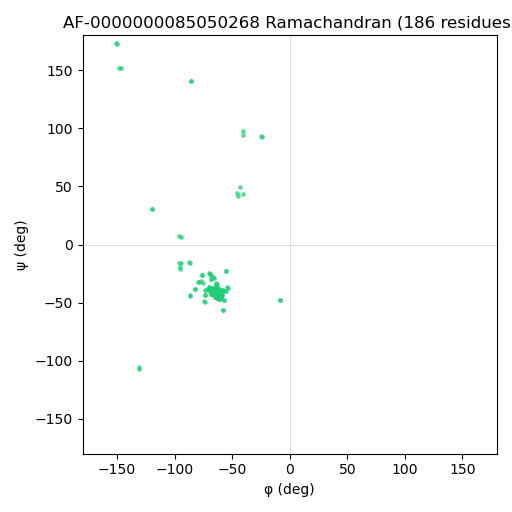 . MET B 1 14 ? -8.867 -3.896 6.445 1 95.12 14 MET B C 1
ATOM 851 O O . MET B 1 14 ? -7.793 -3.918 7.043 1 95.12 14 MET B O 1
ATOM 855 N N . ALA B 1 15 ? -9.344 -2.91 5.656 1 95.19 15 ALA B N 1
ATOM 856 C CA . ALA B 1 15 ? -8.492 -1.735 5.469 1 95.19 15 ALA B CA 1
ATOM 857 C C . ALA B 1 15 ? -8.336 -0.96 6.773 1 95.19 15 ALA B C 1
ATOM 859 O O . ALA B 1 15 ? -7.23 -0.513 7.102 1 95.19 15 ALA B O 1
ATOM 860 N N . ALA B 1 16 ? -9.445 -0.848 7.523 1 94.88 16 ALA B N 1
ATOM 861 C CA . ALA B 1 16 ? -9.422 -0.135 8.797 1 94.88 16 ALA B CA 1
ATOM 862 C C . ALA B 1 16 ? -8.492 -0.822 9.797 1 94.88 16 ALA B C 1
ATOM 864 O O . ALA B 1 16 ? -7.828 -0.158 10.594 1 94.88 16 ALA B O 1
ATOM 865 N N . ASP B 1 17 ? -8.422 -2.133 9.719 1 96.94 17 ASP B N 1
ATOM 866 C CA . ASP B 1 17 ? -7.547 -2.893 10.609 1 96.94 17 ASP B CA 1
ATOM 867 C C . ASP B 1 17 ? -6.082 -2.551 10.359 1 96.94 17 ASP B C 1
ATOM 869 O O . ASP B 1 17 ? -5.301 -2.416 11.305 1 96.94 17 ASP B O 1
ATOM 873 N N . HIS B 1 18 ? -5.738 -2.406 9.164 1 97.5 18 HIS B N 1
ATOM 874 C CA . HIS B 1 18 ? -4.367 -2.066 8.805 1 97.5 18 HIS B CA 1
ATOM 875 C C . HIS B 1 18 ? -4.008 -0.659 9.273 1 97.5 18 HIS B C 1
ATOM 877 O O 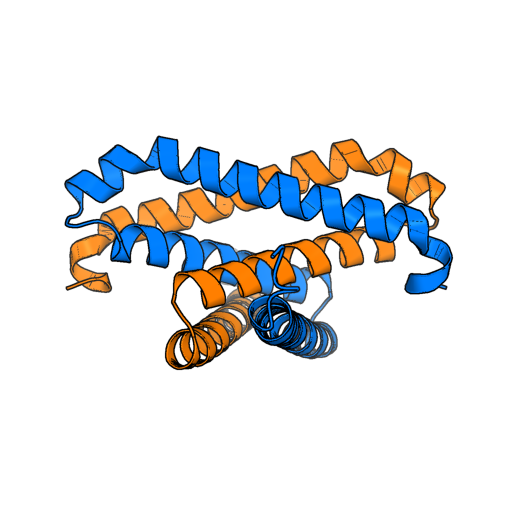. HIS B 1 18 ? -2.885 -0.415 9.719 1 97.5 18 HIS B O 1
ATOM 883 N N . ILE B 1 19 ? -4.984 0.226 9.156 1 96.56 19 ILE B N 1
ATOM 884 C CA . ILE B 1 19 ? -4.762 1.601 9.594 1 96.56 19 ILE B CA 1
ATOM 885 C 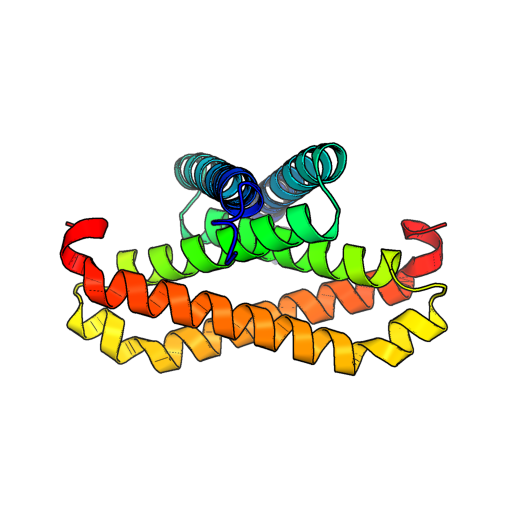C . ILE B 1 19 ? -4.566 1.636 11.109 1 96.56 19 ILE B C 1
ATOM 887 O O . ILE B 1 19 ? -3.682 2.332 11.609 1 96.56 19 ILE B O 1
ATOM 891 N N . ASP B 1 20 ? -5.336 0.86 11.773 1 96.62 20 ASP B N 1
ATOM 892 C CA . ASP B 1 20 ? -5.238 0.79 13.227 1 96.62 20 ASP B CA 1
ATOM 893 C C . ASP B 1 20 ? -3.885 0.23 13.656 1 96.62 20 ASP B C 1
ATOM 895 O O . ASP B 1 20 ? -3.258 0.752 14.578 1 96.62 20 ASP B O 1
ATOM 899 N N . LEU B 1 21 ? -3.512 -0.817 12.977 1 97 21 LEU B N 1
ATOM 900 C CA . LEU B 1 21 ? -2.209 -1.408 13.266 1 97 21 LEU B CA 1
ATOM 901 C C . LEU B 1 21 ? -1.087 -0.413 12.984 1 97 21 LEU B C 1
ATOM 903 O O . LEU B 1 21 ? -0.132 -0.316 13.758 1 97 21 LEU B O 1
ATOM 907 N N . THR B 1 22 ? -1.216 0.364 11.93 1 96.75 22 THR B N 1
ATOM 908 C CA . THR B 1 22 ? -0.216 1.36 11.555 1 96.75 22 THR B CA 1
ATOM 909 C C . THR B 1 22 ? -0.155 2.477 12.594 1 96.75 22 THR B C 1
ATOM 911 O O . THR B 1 22 ? 0.931 2.932 12.961 1 96.75 22 THR B O 1
ATOM 914 N N . ASN B 1 23 ? -1.353 2.879 13.086 1 95.06 23 ASN B N 1
ATOM 915 C CA . ASN B 1 23 ? -1.407 3.906 14.125 1 95.06 23 ASN B CA 1
ATOM 916 C C . ASN B 1 23 ? -0.735 3.441 15.414 1 95.06 23 ASN B C 1
ATOM 918 O O . ASN B 1 23 ? -0.039 4.219 16.062 1 95.06 23 ASN B O 1
ATOM 922 N N . SER B 1 24 ? -0.92 2.16 15.68 1 95.94 24 SER B N 1
ATOM 923 C CA . SER B 1 24 ? -0.282 1.577 16.859 1 95.94 24 SER B CA 1
ATOM 924 C C . SER B 1 24 ? 1.236 1.567 16.719 1 95.94 24 SER B C 1
ATOM 926 O O . SER B 1 24 ? 1.958 1.829 17.672 1 95.94 24 SER B O 1
ATOM 928 N N . HIS B 1 25 ? 1.738 1.25 15.5 1 95.69 25 HIS B N 1
ATOM 929 C CA . HIS B 1 25 ? 3.168 1.269 15.219 1 95.69 25 HIS B CA 1
ATOM 930 C C . HIS B 1 25 ? 3.713 2.693 15.219 1 95.69 25 HIS B C 1
ATOM 932 O O . HIS B 1 25 ? 4.836 2.934 15.664 1 95.69 25 HIS B O 1
ATOM 938 N N . ALA B 1 26 ? 2.883 3.602 14.688 1 93.44 26 ALA B N 1
ATOM 939 C CA . ALA B 1 26 ? 3.299 5 14.602 1 93.44 26 ALA B CA 1
ATOM 940 C C . ALA B 1 26 ? 3.496 5.594 15.992 1 93.44 26 ALA B C 1
ATOM 942 O O . ALA B 1 26 ? 4.367 6.441 16.203 1 93.44 26 ALA B O 1
ATOM 943 N N . HIS B 1 27 ? 2.648 5.137 16.938 1 92.81 27 HIS B N 1
ATOM 944 C CA . HIS B 1 27 ? 2.73 5.602 18.312 1 92.81 27 HIS B CA 1
ATOM 945 C C . HIS B 1 27 ? 4.027 5.145 18.984 1 92.81 27 HIS B C 1
ATOM 947 O O . HIS B 1 27 ? 4.555 5.824 19.859 1 92.81 27 HIS B O 1
ATOM 953 N N . LYS B 1 28 ? 4.551 3.979 18.5 1 87.88 28 LYS B N 1
ATOM 954 C CA . LYS B 1 28 ? 5.762 3.402 19.094 1 87.88 28 LYS B CA 1
ATOM 955 C C . LYS B 1 28 ? 7 3.809 18.297 1 87.88 28 LYS B C 1
ATOM 957 O O . LYS B 1 28 ? 8.125 3.625 18.75 1 87.88 28 LYS B O 1
ATOM 962 N N . SER B 1 29 ? 6.781 4.289 17.109 1 90.69 29 SER B N 1
ATOM 963 C CA . SER B 1 29 ? 7.879 4.719 16.266 1 90.69 29 SER B CA 1
ATOM 964 C C . SER B 1 29 ? 7.629 6.113 15.695 1 90.69 29 SER B C 1
ATOM 966 O O . SER B 1 29 ? 7.676 7.102 16.422 1 90.69 29 SER B O 1
ATOM 968 N N . SER B 1 30 ? 7.289 6.371 14.453 1 90.31 30 SER B N 1
ATOM 969 C CA . SER B 1 30 ? 6.938 7.617 13.781 1 90.31 30 SER B CA 1
ATOM 970 C C . SER B 1 30 ? 5.922 7.375 12.664 1 90.31 30 SER B C 1
ATOM 972 O O . SER B 1 30 ? 5.887 6.293 12.078 1 90.31 30 SER B O 1
ATOM 974 N N . ILE B 1 31 ? 5.125 8.375 12.375 1 89.88 31 ILE B N 1
ATOM 975 C CA . ILE B 1 31 ? 4.133 8.305 11.305 1 89.88 31 ILE B CA 1
ATOM 976 C C . ILE B 1 31 ? 4.812 7.91 10 1 89.88 31 ILE B C 1
ATOM 978 O O . ILE B 1 31 ? 4.297 7.074 9.25 1 89.88 31 ILE B O 1
ATOM 982 N N . GLY B 1 32 ? 6.008 8.43 9.852 1 89.06 32 GLY B N 1
ATOM 983 C CA . GLY B 1 32 ? 6.77 8.133 8.648 1 89.06 32 GLY B CA 1
ATOM 984 C C . GLY B 1 32 ? 7.23 6.691 8.578 1 89.06 32 GLY B C 1
ATOM 985 O O . GLY B 1 32 ? 7.113 6.051 7.527 1 89.06 32 GLY B O 1
ATOM 986 N N . GLU B 1 33 ? 7.637 6.207 9.727 1 92.19 33 GLU B N 1
ATOM 987 C CA . GLU B 1 33 ? 8.125 4.832 9.797 1 92.19 33 GLU B CA 1
ATOM 988 C C . GLU B 1 33 ? 6.973 3.834 9.695 1 92.19 33 GLU B C 1
ATOM 990 O O . GLU B 1 33 ? 7.066 2.838 8.977 1 92.19 33 GLU B O 1
ATOM 995 N N . ALA B 1 34 ? 5.871 4.148 10.43 1 94.38 34 ALA B N 1
ATOM 996 C CA . ALA B 1 34 ? 4.699 3.275 10.406 1 94.38 34 ALA B CA 1
ATOM 997 C C . ALA B 1 34 ? 4.066 3.234 9.016 1 94.38 34 ALA B C 1
ATOM 999 O O . ALA B 1 34 ? 3.713 2.164 8.523 1 94.38 34 ALA B O 1
ATOM 1000 N N . GLY B 1 35 ? 4.035 4.445 8.406 1 93.94 35 GLY B N 1
ATOM 1001 C CA . GLY B 1 35 ? 3.504 4.52 7.059 1 93.94 35 GLY B CA 1
ATOM 1002 C C . GLY B 1 35 ? 4.371 3.809 6.035 1 93.94 35 GLY B C 1
ATOM 1003 O O . GLY B 1 35 ? 3.859 3.133 5.141 1 93.94 35 GLY B O 1
ATOM 1004 N N . GLY B 1 36 ? 5.664 3.941 6.23 1 93.25 36 GLY B N 1
ATOM 1005 C CA . GLY B 1 36 ? 6.594 3.266 5.34 1 93.25 36 GLY B CA 1
ATOM 1006 C C . GLY B 1 36 ? 6.508 1.753 5.426 1 93.25 36 GLY B C 1
ATOM 1007 O O . GLY B 1 36 ? 6.562 1.063 4.406 1 93.25 36 GLY B O 1
ATOM 1008 N N . ALA B 1 37 ? 6.348 1.258 6.641 1 95.5 37 ALA B N 1
ATOM 1009 C CA . ALA B 1 37 ? 6.23 -0.182 6.859 1 95.5 37 ALA B CA 1
ATOM 1010 C C . ALA B 1 37 ? 4.965 -0.732 6.207 1 95.5 37 ALA B C 1
ATOM 1012 O O . ALA B 1 37 ? 4.984 -1.81 5.609 1 95.5 37 ALA B O 1
ATOM 1013 N N . LEU B 1 38 ? 3.869 0.015 6.348 1 96.56 38 LEU B N 1
ATOM 1014 C CA . LEU B 1 38 ? 2.604 -0.369 5.73 1 96.56 38 LEU B CA 1
ATOM 1015 C C . LEU B 1 38 ? 2.742 -0.449 4.215 1 96.56 38 LEU B C 1
ATOM 1017 O O . LEU B 1 38 ? 2.271 -1.405 3.594 1 96.56 38 LEU B O 1
ATOM 1021 N N . LEU B 1 39 ? 3.424 0.571 3.621 1 95.19 39 LEU B N 1
ATOM 1022 C CA . LEU B 1 39 ? 3.646 0.602 2.18 1 95.19 39 LEU B CA 1
ATOM 1023 C C . LEU B 1 39 ? 4.52 -0.567 1.738 1 95.19 39 LEU B C 1
ATOM 1025 O O . LEU B 1 39 ? 4.262 -1.185 0.702 1 95.19 39 LEU B O 1
ATOM 1029 N N . GLN B 1 40 ? 5.516 -0.85 2.533 1 95.31 40 GLN B N 1
ATOM 1030 C CA . GLN B 1 40 ? 6.391 -1.979 2.236 1 95.31 40 GLN B CA 1
ATOM 1031 C C . GLN B 1 40 ? 5.625 -3.297 2.275 1 95.31 40 GLN B C 1
ATOM 1033 O O . GLN B 1 40 ? 5.809 -4.156 1.411 1 95.31 40 GLN B O 1
ATOM 1038 N N . ALA B 1 41 ? 4.797 -3.461 3.281 1 96.62 41 ALA B N 1
ATOM 1039 C CA . ALA B 1 41 ? 3.994 -4.676 3.408 1 96.62 41 ALA B CA 1
ATOM 1040 C C . ALA B 1 41 ? 3.041 -4.828 2.225 1 96.62 41 ALA B C 1
ATOM 1042 O O . ALA B 1 41 ? 2.898 -5.922 1.672 1 96.62 41 ALA B O 1
ATOM 1043 N N . ALA B 1 42 ? 2.426 -3.697 1.84 1 96.81 42 ALA B N 1
ATOM 1044 C CA . ALA B 1 42 ? 1.474 -3.715 0.733 1 96.81 42 ALA B CA 1
ATOM 1045 C C . ALA B 1 42 ? 2.15 -4.137 -0.567 1 96.81 42 ALA B C 1
ATOM 1047 O O . ALA B 1 42 ? 1.618 -4.965 -1.312 1 96.81 42 ALA B O 1
ATOM 1048 N N . THR B 1 43 ? 3.352 -3.607 -0.841 1 96.12 43 THR B N 1
ATOM 1049 C CA . THR B 1 43 ? 4.074 -3.932 -2.066 1 96.12 43 THR B CA 1
ATOM 1050 C C . THR B 1 43 ? 4.535 -5.387 -2.053 1 96.12 43 THR B C 1
ATOM 1052 O O . THR B 1 43 ? 4.434 -6.082 -3.064 1 96.12 43 THR B O 1
ATOM 1055 N N . ARG B 1 44 ? 5.043 -5.836 -0.903 1 94.69 44 ARG B N 1
ATOM 1056 C CA . ARG B 1 44 ? 5.504 -7.211 -0.765 1 94.69 44 ARG B CA 1
ATOM 1057 C C . ARG B 1 44 ? 4.363 -8.195 -0.992 1 94.69 44 ARG B C 1
ATOM 1059 O O . ARG B 1 44 ? 4.523 -9.188 -1.704 1 94.69 44 ARG B O 1
ATOM 1066 N N . TYR B 1 45 ? 3.207 -7.961 -0.463 1 95.81 45 TYR B N 1
ATOM 1067 C CA . TYR B 1 45 ? 2.055 -8.844 -0.619 1 95.81 45 TYR B CA 1
ATOM 1068 C C . TYR B 1 45 ? 1.556 -8.836 -2.059 1 95.81 45 TYR B C 1
ATOM 1070 O O . TYR B 1 45 ? 1.14 -9.875 -2.582 1 95.81 45 TYR B O 1
ATOM 1078 N N . THR B 1 46 ? 1.53 -7.699 -2.631 1 95.12 46 THR B N 1
ATOM 1079 C CA . THR B 1 46 ? 1.067 -7.566 -4.008 1 95.12 46 THR B CA 1
ATOM 1080 C C . THR B 1 46 ? 1.962 -8.359 -4.957 1 95.12 46 THR B C 1
ATOM 1082 O O . THR B 1 46 ? 1.47 -9.055 -5.848 1 95.12 46 THR B O 1
ATOM 1085 N N . ALA B 1 47 ? 3.287 -8.195 -4.738 1 93.69 47 ALA B N 1
ATOM 1086 C CA . ALA B 1 47 ? 4.227 -8.961 -5.547 1 93.69 47 ALA B CA 1
ATOM 1087 C C . ALA B 1 47 ? 4.035 -10.461 -5.34 1 93.69 47 ALA B C 1
ATOM 1089 O O . ALA B 1 47 ? 4.059 -11.242 -6.297 1 93.69 47 ALA B O 1
ATOM 1090 N N . PHE B 1 48 ? 3.836 -10.852 -4.105 1 91.38 48 PHE B N 1
ATOM 1091 C CA . PHE B 1 48 ? 3.6 -12.25 -3.768 1 91.38 48 PHE B CA 1
ATOM 1092 C C . PHE B 1 48 ? 2.342 -12.766 -4.457 1 91.38 48 PHE B C 1
ATOM 1094 O O . PHE B 1 48 ? 2.34 -13.867 -5.012 1 91.38 48 PHE B O 1
ATOM 1101 N N . SER B 1 49 ? 1.324 -12.008 -4.367 1 91.19 49 SER B N 1
ATOM 1102 C CA . SER B 1 49 ? 0.054 -12.398 -4.969 1 91.19 49 SER B CA 1
ATOM 1103 C C . SER B 1 49 ? 0.203 -12.633 -6.469 1 91.19 49 SER B C 1
ATOM 1105 O O . SER B 1 49 ? -0.415 -13.547 -7.023 1 91.19 49 SER B O 1
ATOM 1107 N N . CYS B 1 50 ? 1.033 -11.773 -7.242 1 92.5 50 CYS B N 1
ATOM 1108 C CA . CYS B 1 50 ? 1.285 -11.945 -8.672 1 92.5 50 CYS B CA 1
ATOM 1109 C C . CYS B 1 50 ? 2.047 -13.234 -8.938 1 92.5 50 CYS B C 1
ATOM 1111 O O . CYS B 1 50 ? 1.747 -13.945 -9.898 1 92.5 50 CYS B O 1
ATOM 1113 N N . ALA B 1 51 ? 3.021 -13.484 -8.031 1 91.19 51 ALA B N 1
ATOM 1114 C CA . ALA B 1 51 ? 3.812 -14.703 -8.18 1 91.19 51 ALA B CA 1
ATOM 1115 C C . ALA B 1 51 ? 2.951 -15.945 -7.957 1 91.19 51 ALA B C 1
ATOM 1117 O O . ALA B 1 51 ? 3.059 -16.922 -8.703 1 91.19 51 ALA B O 1
ATOM 1118 N N . ALA B 1 52 ? 2.031 -15.805 -6.914 1 86.88 52 ALA B N 1
ATOM 1119 C CA . ALA B 1 52 ? 1.166 -16.922 -6.562 1 86.88 52 ALA B CA 1
ATOM 1120 C C . ALA B 1 52 ? 0.148 -17.203 -7.668 1 86.88 52 ALA B C 1
ATOM 1122 O O . ALA B 1 52 ? -0.366 -18.312 -7.785 1 86.88 52 ALA B O 1
ATOM 1123 N N . GLN B 1 53 ? -0.133 -16.109 -8.414 1 87.19 53 GLN B N 1
ATOM 1124 C CA . GLN B 1 53 ? -1.113 -16.25 -9.492 1 87.19 53 GLN B CA 1
ATOM 1125 C C . GLN B 1 53 ? -0.455 -16.734 -10.781 1 87.19 53 GLN B C 1
ATOM 1127 O O . GLN B 1 53 ? -1.139 -17.188 -11.703 1 87.19 53 GLN B O 1
ATOM 1132 N N . SER B 1 54 ? 0.799 -16.656 -10.859 1 91 54 SER B N 1
ATOM 1133 C CA . SER B 1 54 ? 1.532 -17.109 -12.031 1 91 54 SER B CA 1
ATOM 1134 C C . SER B 1 54 ? 1.841 -18.594 -11.953 1 91 54 SER B C 1
ATOM 1136 O O . SER B 1 54 ? 2.115 -19.125 -10.867 1 91 54 SER B O 1
ATOM 1138 N N . ALA B 1 55 ? 1.742 -19.328 -13.07 1 88.5 55 ALA B N 1
ATOM 1139 C CA . ALA B 1 55 ? 1.94 -20.766 -13.102 1 88.5 55 ALA B CA 1
ATOM 1140 C C . ALA B 1 55 ? 3.404 -21.125 -12.867 1 88.5 55 ALA B C 1
ATOM 1142 O O . ALA B 1 55 ? 3.709 -22.156 -12.273 1 88.5 55 ALA B O 1
ATOM 1143 N N . ASP B 1 56 ? 4.332 -20.25 -13.438 1 89.25 56 ASP B N 1
ATOM 1144 C CA . ASP B 1 56 ? 5.762 -20.5 -13.297 1 89.25 56 ASP B CA 1
ATOM 1145 C C . ASP B 1 56 ? 6.559 -19.203 -13.305 1 89.25 56 ASP B C 1
ATOM 1147 O O . ASP B 1 56 ? 6.004 -18.125 -13.555 1 89.25 56 ASP B O 1
ATOM 1151 N N . LYS B 1 57 ? 7.859 -19.328 -13.031 1 89.94 57 LYS B N 1
ATOM 1152 C CA . LYS B 1 57 ? 8.766 -18.172 -12.992 1 89.94 57 LYS B CA 1
ATOM 1153 C C . LYS B 1 57 ? 8.789 -17.453 -14.336 1 89.94 57 LYS B C 1
ATOM 1155 O O . LYS B 1 57 ? 8.844 -16.219 -14.375 1 89.94 57 LYS B O 1
ATOM 1160 N N . THR B 1 58 ? 8.766 -18.234 -15.422 1 92.94 58 THR B N 1
ATOM 1161 C CA . THR B 1 58 ? 8.836 -17.672 -16.766 1 92.94 58 THR B CA 1
ATOM 1162 C C . THR B 1 58 ? 7.637 -16.766 -17.031 1 92.94 58 THR B C 1
ATOM 1164 O O . THR B 1 58 ? 7.797 -15.664 -17.547 1 92.94 58 THR B O 1
ATOM 1167 N N . GLN B 1 59 ? 6.504 -17.297 -16.625 1 92.5 59 GLN B N 1
ATOM 1168 C CA . GLN B 1 59 ? 5.293 -16.5 -16.797 1 92.5 59 GLN B CA 1
ATOM 1169 C C . GLN B 1 59 ? 5.316 -15.258 -15.922 1 92.5 59 GLN B C 1
ATOM 1171 O O . GLN B 1 59 ? 4.906 -14.172 -16.359 1 92.5 59 GLN B O 1
ATOM 1176 N N . PHE B 1 60 ? 5.809 -15.453 -14.656 1 92.75 60 PHE B N 1
ATOM 1177 C CA . PHE B 1 60 ? 5.887 -14.352 -13.703 1 92.75 60 PHE B CA 1
ATOM 1178 C C . PHE B 1 60 ? 6.801 -13.25 -14.227 1 92.75 60 PHE B C 1
ATOM 1180 O O . PHE B 1 60 ? 6.453 -12.062 -14.164 1 92.75 60 PHE B O 1
ATOM 1187 N N . LEU B 1 61 ? 7.914 -13.57 -14.828 1 92.06 61 LEU B N 1
ATOM 1188 C CA . LEU B 1 61 ? 8.898 -12.617 -15.32 1 92.06 61 LEU B CA 1
ATOM 1189 C C . LEU B 1 61 ? 8.414 -11.961 -16.609 1 92.06 61 LEU B C 1
ATOM 1191 O O . LEU B 1 61 ? 8.719 -10.797 -16.875 1 92.06 61 LEU B O 1
ATOM 1195 N N . ALA B 1 62 ? 7.668 -12.734 -17.391 1 93.69 62 ALA B N 1
ATOM 1196 C CA . ALA B 1 62 ? 7.129 -12.211 -18.641 1 93.69 62 ALA B CA 1
ATOM 1197 C C . ALA B 1 62 ? 6.074 -11.141 -18.375 1 93.69 62 ALA B C 1
ATOM 1199 O O . ALA B 1 62 ? 5.91 -10.219 -19.172 1 93.69 62 ALA B O 1
ATOM 1200 N N . ALA B 1 63 ? 5.398 -11.305 -17.234 1 93.5 63 ALA B N 1
ATOM 1201 C CA . ALA B 1 63 ? 4.316 -10.391 -16.875 1 93.5 63 ALA B CA 1
ATOM 1202 C C . ALA B 1 63 ? 4.816 -9.273 -15.969 1 93.5 63 ALA B C 1
ATOM 1204 O O . ALA B 1 63 ? 4.035 -8.43 -15.531 1 93.5 63 ALA B O 1
ATOM 1205 N N . ARG B 1 64 ? 6.055 -9.195 -15.758 1 93.69 64 ARG B N 1
ATOM 1206 C CA . ARG B 1 64 ? 6.656 -8.258 -14.812 1 93.69 64 ARG B CA 1
ATOM 1207 C C . ARG B 1 64 ? 6.289 -6.82 -15.156 1 93.69 64 ARG B C 1
ATOM 1209 O O . ARG B 1 64 ? 5.75 -6.094 -14.32 1 93.69 64 ARG B O 1
ATOM 1216 N N . LYS B 1 65 ? 6.598 -6.375 -16.438 1 94.69 65 LYS B N 1
ATOM 1217 C CA . LYS B 1 65 ? 6.344 -5 -16.859 1 94.69 65 LYS B CA 1
ATOM 1218 C C . LYS B 1 65 ? 4.852 -4.676 -16.797 1 94.69 65 LYS B C 1
ATOM 1220 O O . LYS B 1 65 ? 4.457 -3.631 -16.281 1 94.69 65 LYS B O 1
ATOM 1225 N N . LEU B 1 66 ? 4.035 -5.613 -17.344 1 94.88 66 LEU B N 1
ATOM 1226 C CA . LEU B 1 66 ? 2.59 -5.41 -17.359 1 94.88 66 LEU B CA 1
ATOM 1227 C C . LEU B 1 66 ? 2.031 -5.324 -15.945 1 94.88 66 LEU B C 1
ATOM 1229 O O . LEU B 1 66 ? 1.27 -4.41 -15.625 1 94.88 66 LEU B O 1
ATOM 1233 N N . ASN B 1 67 ? 2.432 -6.227 -15.039 1 94 67 ASN B N 1
ATOM 1234 C CA . ASN B 1 67 ? 1.962 -6.266 -13.656 1 94 67 ASN B CA 1
ATOM 1235 C C . ASN B 1 67 ? 2.404 -5.027 -12.875 1 94 67 ASN B C 1
ATOM 1237 O O . ASN B 1 67 ? 1.6 -4.41 -12.18 1 94 67 ASN B O 1
ATOM 1241 N N . VAL B 1 68 ? 3.621 -4.617 -13.055 1 94.81 68 VAL B N 1
ATOM 1242 C CA . VAL B 1 68 ? 4.172 -3.465 -12.352 1 94.81 68 VAL B CA 1
ATOM 1243 C C . VAL B 1 68 ? 3.428 -2.197 -12.766 1 94.81 68 VAL B C 1
ATOM 1245 O O . VAL B 1 68 ? 3.088 -1.365 -11.922 1 94.81 68 VAL B O 1
ATOM 1248 N N . ASP B 1 69 ? 3.158 -2.055 -14.039 1 96 69 ASP B N 1
ATOM 1249 C CA . ASP B 1 69 ? 2.445 -0.888 -14.547 1 96 69 ASP B CA 1
ATOM 1250 C C . ASP B 1 69 ? 1.017 -0.84 -14.016 1 96 69 ASP B C 1
ATOM 1252 O O . ASP B 1 69 ? 0.544 0.213 -13.578 1 96 69 ASP B O 1
ATOM 1256 N N . GLN B 1 70 ? 0.378 -1.991 -14.055 1 95.38 70 GLN B N 1
ATOM 1257 C CA . GLN B 1 70 ? -1.009 -2.076 -13.609 1 95.38 70 GLN B CA 1
ATOM 1258 C C . GLN B 1 70 ? -1.12 -1.839 -12.109 1 95.38 70 GLN B C 1
ATOM 1260 O O . GLN B 1 70 ? -2.008 -1.115 -11.648 1 95.38 70 GLN B O 1
ATOM 1265 N N . LEU B 1 71 ? -0.218 -2.424 -11.445 1 95.38 71 LEU B N 1
ATOM 1266 C CA . LEU B 1 71 ? -0.251 -2.309 -9.992 1 95.38 71 LEU B CA 1
ATOM 1267 C C . LEU B 1 71 ? 0.11 -0.894 -9.547 1 95.38 71 LEU B C 1
ATOM 1269 O O . LEU B 1 71 ? -0.499 -0.353 -8.625 1 95.38 71 LEU B O 1
ATOM 1273 N N . THR B 1 72 ? 1.093 -0.265 -10.219 1 96.06 72 THR B N 1
ATOM 1274 C CA . THR B 1 72 ? 1.463 1.117 -9.938 1 96.06 72 THR B CA 1
ATOM 1275 C C . THR B 1 72 ? 0.313 2.064 -10.266 1 96.06 72 THR B C 1
ATOM 1277 O O . THR B 1 72 ? 0.034 2.996 -9.508 1 96.06 72 THR B O 1
ATOM 1280 N N . ALA B 1 73 ? -0.337 1.753 -11.383 1 96.19 73 ALA B N 1
ATOM 1281 C CA . ALA B 1 73 ? -1.479 2.57 -11.781 1 96.19 73 ALA B CA 1
ATOM 1282 C C . ALA B 1 73 ? -2.613 2.463 -10.766 1 96.19 73 ALA B C 1
ATOM 1284 O O . ALA B 1 73 ? -3.277 3.457 -10.461 1 96.19 73 ALA B O 1
ATOM 1285 N N . GLN B 1 74 ? -2.789 1.274 -10.305 1 94.44 74 GLN B N 1
ATOM 1286 C CA . GLN B 1 74 ? -3.822 1.038 -9.305 1 94.44 74 GLN B CA 1
ATOM 1287 C C . GLN B 1 74 ? -3.529 1.805 -8.023 1 94.44 74 GLN B C 1
ATOM 1289 O O . GLN B 1 74 ? -4.426 2.41 -7.434 1 94.44 74 GLN B O 1
ATOM 1294 N N . PHE B 1 75 ? -2.299 1.783 -7.598 1 95.5 75 PHE B N 1
ATOM 1295 C CA . PHE B 1 75 ? -1.893 2.523 -6.41 1 95.5 75 PHE B CA 1
ATOM 1296 C C . PHE B 1 75 ? -2.109 4.02 -6.605 1 95.5 75 PHE B C 1
ATOM 1298 O O . PHE B 1 75 ? -2.637 4.695 -5.719 1 95.5 75 PHE B O 1
ATOM 1305 N N . ARG B 1 76 ? -1.719 4.516 -7.707 1 96.19 76 ARG B N 1
ATOM 1306 C CA . ARG B 1 76 ? -1.848 5.934 -8.016 1 96.19 76 ARG B CA 1
ATOM 1307 C C . ARG B 1 76 ? -3.309 6.367 -7.996 1 96.19 76 ARG B C 1
ATOM 1309 O O . ARG B 1 76 ? -3.641 7.422 -7.453 1 96.19 76 ARG B O 1
ATOM 1316 N N . GLU B 1 77 ? -4.148 5.574 -8.578 1 95.5 77 GLU B N 1
ATOM 1317 C CA . GLU B 1 77 ? -5.574 5.879 -8.625 1 95.5 77 GLU B CA 1
ATOM 1318 C C . GLU B 1 77 ? -6.176 5.934 -7.219 1 95.5 77 GLU B C 1
ATOM 1320 O O . GLU B 1 77 ? -6.918 6.859 -6.891 1 95.5 77 GLU B O 1
ATOM 1325 N N . LEU B 1 78 ? -5.828 4.926 -6.402 1 94.56 78 LEU B N 1
ATOM 1326 C CA . LEU B 1 78 ? -6.332 4.859 -5.031 1 94.56 78 LEU B CA 1
ATOM 1327 C C . LEU B 1 78 ? -5.812 6.035 -4.207 1 94.56 78 LEU B C 1
ATOM 1329 O O . LEU B 1 78 ? -6.574 6.66 -3.465 1 94.56 78 LEU B O 1
ATOM 1333 N N . LEU B 1 79 ? -4.508 6.355 -4.367 1 95.31 79 LEU B N 1
ATOM 1334 C CA . LEU B 1 79 ? -3.885 7.469 -3.658 1 95.31 79 LEU B CA 1
ATOM 1335 C C . LEU B 1 79 ? -4.578 8.781 -3.998 1 95.31 79 LEU B C 1
ATOM 1337 O O . LEU B 1 79 ? -4.887 9.578 -3.105 1 95.31 79 LEU B O 1
ATOM 1341 N N . LEU B 1 80 ? -4.855 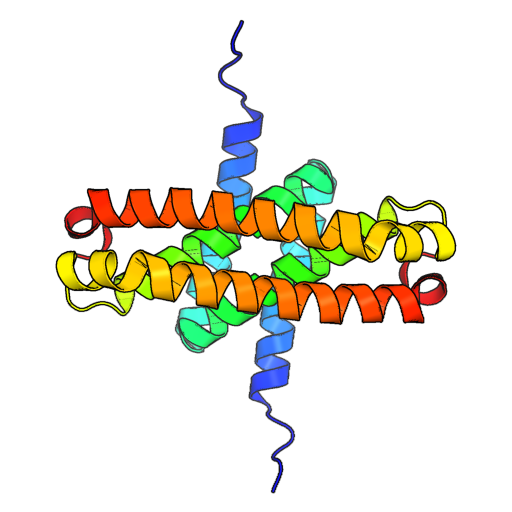8.992 -5.328 1 95 80 LEU B N 1
ATOM 1342 C CA . LEU B 1 80 ? -5.5 10.219 -5.789 1 95 80 LEU B CA 1
ATOM 1343 C C . LEU B 1 80 ? -6.898 10.352 -5.195 1 95 80 LEU B C 1
ATOM 1345 O O . LEU B 1 80 ? -7.293 11.445 -4.762 1 95 80 LEU B O 1
ATOM 1349 N N . SER B 1 81 ? -7.574 9.273 -5.176 1 94 81 SER B N 1
ATOM 1350 C CA . SER B 1 81 ? -8.922 9.258 -4.629 1 94 81 SER B CA 1
ATOM 1351 C C . SER B 1 81 ? -8.93 9.672 -3.158 1 94 81 SER B C 1
ATOM 1353 O O . SER B 1 81 ? -9.719 10.516 -2.748 1 94 81 SER B O 1
ATOM 1355 N N . HIS B 1 82 ? -7.988 9.133 -2.338 1 93.25 82 HIS B N 1
ATOM 1356 C CA . HIS B 1 82 ? -7.898 9.453 -0.916 1 93.25 82 HIS B CA 1
ATOM 1357 C C . HIS B 1 82 ? -7.355 10.859 -0.698 1 93.25 82 HIS B C 1
ATOM 1359 O O . HIS B 1 82 ? -7.785 11.555 0.224 1 93.25 82 HIS B O 1
ATOM 1365 N N . TYR B 1 83 ? -6.383 11.219 -1.533 1 92.31 83 TYR B N 1
ATOM 1366 C CA . TYR B 1 83 ? -5.82 12.562 -1.439 1 92.31 83 TYR B CA 1
ATOM 1367 C C . TYR B 1 83 ? -6.902 13.617 -1.633 1 92.31 83 TYR B C 1
ATOM 1369 O O . TYR B 1 83 ? -6.965 14.594 -0.88 1 92.31 83 TYR B O 1
ATOM 1377 N N . ASP B 1 84 ? -7.793 13.398 -2.637 1 91.62 84 ASP B N 1
ATOM 1378 C CA . ASP B 1 84 ? -8.883 14.328 -2.92 1 91.62 84 ASP B CA 1
ATOM 1379 C C . ASP B 1 84 ? -9.898 14.352 -1.777 1 91.62 84 ASP B C 1
ATOM 1381 O O . ASP B 1 84 ? -10.43 15.406 -1.441 1 91.62 84 ASP B O 1
ATOM 1385 N N . ASP B 1 85 ? -10.094 13.203 -1.24 1 91.25 85 ASP B N 1
ATOM 1386 C CA . ASP B 1 85 ? -11.023 13.109 -0.115 1 91.25 85 ASP B CA 1
ATOM 1387 C C . ASP B 1 85 ? -10.516 13.898 1.084 1 91.25 85 ASP B C 1
ATOM 1389 O O . ASP B 1 85 ? -11.281 14.625 1.726 1 91.25 85 ASP B O 1
ATOM 1393 N N . PHE B 1 86 ? -9.273 13.781 1.395 1 88.75 86 PHE B N 1
ATOM 1394 C CA . PHE B 1 86 ? -8.672 14.516 2.5 1 88.75 86 PHE B CA 1
ATOM 1395 C C . PHE B 1 86 ? -8.617 16 2.195 1 88.75 86 PHE B C 1
ATOM 1397 O O . PHE B 1 86 ? -8.758 16.828 3.098 1 88.75 86 PHE B O 1
ATOM 1404 N N . GLY B 1 87 ? -8.344 16.328 0.958 1 86.12 87 GLY B N 1
ATOM 1405 C CA . GLY B 1 87 ? -8.32 17.719 0.562 1 86.12 87 GLY B CA 1
ATOM 1406 C C . GLY B 1 87 ? -9.672 18.406 0.712 1 86.12 87 GLY B C 1
ATOM 1407 O O . GLY B 1 87 ? -9.742 19.547 1.167 1 86.12 87 GLY B O 1
ATOM 1408 N N . ASP B 1 88 ? -10.695 17.656 0.42 1 87.56 88 ASP B N 1
ATOM 1409 C CA . ASP B 1 88 ? -12.047 18.203 0.501 1 87.56 88 ASP B CA 1
ATOM 1410 C C . ASP B 1 88 ? -12.508 18.297 1.952 1 87.56 88 ASP B C 1
ATOM 1412 O O . ASP B 1 88 ? -13.273 19.203 2.303 1 87.56 88 ASP B O 1
ATOM 1416 N N . ASN B 1 89 ? -11.914 17.391 2.814 1 84 89 ASN B N 1
ATOM 1417 C CA . ASN B 1 89 ? -12.32 17.328 4.215 1 84 89 ASN B CA 1
ATOM 1418 C C . ASN B 1 89 ? -11.148 17.625 5.148 1 84 89 ASN B C 1
ATOM 1420 O O . ASN B 1 89 ? -11.047 17.047 6.23 1 84 89 ASN B O 1
ATOM 1424 N N . TYR B 1 90 ? -10.266 18.391 4.742 1 81.5 90 TYR B N 1
ATOM 1425 C CA . TYR B 1 90 ? -9.023 18.672 5.465 1 8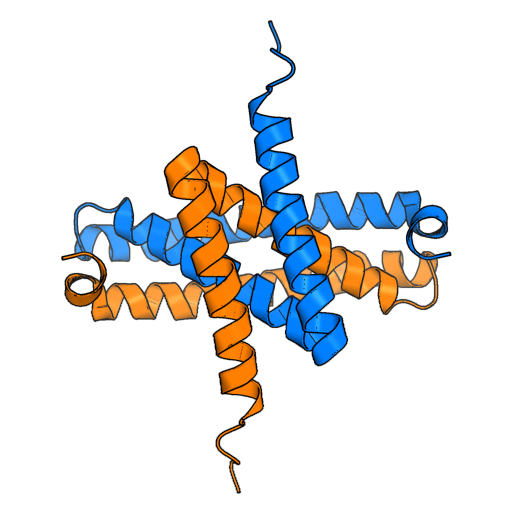1.5 90 TYR B CA 1
ATOM 1426 C C . TYR B 1 90 ? -9.312 19.203 6.863 1 81.5 90 TYR B C 1
ATOM 1428 O O . TYR B 1 90 ? -8.758 18.703 7.848 1 81.5 90 TYR B O 1
ATOM 1436 N N . GLU B 1 91 ? -10.18 20.141 6.902 1 76.19 91 GLU B N 1
ATOM 1437 C CA . GLU B 1 91 ? -10.484 20.781 8.172 1 76.19 91 GLU B CA 1
ATOM 1438 C C . GLU B 1 91 ? -11.234 19.844 9.109 1 76.19 91 GLU B C 1
ATOM 1440 O O . GLU B 1 91 ? -11.094 19.922 10.328 1 76.19 91 GLU B O 1
ATOM 1445 N N . THR B 1 92 ? -11.875 18.922 8.508 1 77 92 THR B N 1
ATOM 1446 C CA . THR B 1 92 ? -12.68 17.984 9.305 1 77 92 THR B CA 1
ATOM 1447 C C . THR B 1 92 ? -11.805 16.875 9.867 1 77 92 THR B C 1
ATOM 1449 O O . THR B 1 92 ? -11.977 16.469 11.016 1 77 92 THR B O 1
ATOM 1452 N N . TYR B 1 93 ? -10.828 16.391 9.094 1 70.88 93 TYR B N 1
ATOM 1453 C CA . TYR B 1 93 ? -10 15.242 9.477 1 70.88 93 TYR B CA 1
ATOM 1454 C C . TYR B 1 93 ? -8.805 15.688 10.305 1 70.88 93 TYR B C 1
ATOM 1456 O O . TYR B 1 93 ? -8.312 14.938 11.156 1 70.88 93 TYR B O 1
ATOM 1464 N N . LEU B 1 94 ? -8.133 16.734 9.938 1 70 94 LEU B N 1
ATOM 1465 C CA . LEU B 1 94 ? -6.902 17.156 10.594 1 70 94 LEU B CA 1
ATOM 1466 C C . LEU B 1 94 ? -7.188 18.219 11.656 1 70 94 LEU B C 1
ATOM 1468 O O . LEU B 1 94 ? -6.371 18.438 12.555 1 70 94 LEU B O 1
ATOM 1472 N N . LYS B 1 95 ? -8.289 19.062 11.828 1 59.72 95 LYS B N 1
ATOM 1473 C CA . LYS B 1 95 ? -8.594 19.969 12.93 1 59.72 95 LYS B CA 1
ATOM 1474 C C . LYS B 1 95 ? -9.398 19.266 14.016 1 59.72 95 LYS B C 1
ATOM 1476 O O . LYS B 1 95 ? -10.266 18.438 13.719 1 59.72 95 LYS B O 1
#

Solvent-accessible surface area (backbone atoms only — not comparable to full-atom values): 9864 Å² total; per-residue (Å²): 130,84,66,83,53,68,68,52,51,57,36,45,49,51,15,49,49,49,43,51,52,31,51,56,43,18,74,76,64,35,63,66,53,22,44,47,16,40,43,50,23,30,29,44,47,48,33,47,52,51,49,72,70,30,91,44,57,69,55,36,60,69,38,40,67,61,48,50,51,52,52,39,49,50,49,42,53,51,28,51,54,38,38,50,50,43,59,76,38,31,68,70,73,77,95,130,84,67,82,52,68,68,51,50,56,35,45,49,50,16,49,49,50,43,50,52,30,52,57,42,18,75,76,63,34,63,67,54,21,44,48,16,41,42,49,22,30,31,46,47,48,35,47,52,51,50,70,70,30,94,44,59,68,54,35,60,71,38,40,68,62,50,51,52,52,51,37,49,50,49,41,52,52,28,51,55,39,38,50,51,43,59,75,37,32,67,69,73,74,97

InterPro domains:
  IPR021490 Protein of unknown function DUF3144 [PF11342] (11-86)

Secondary structure (DSSP, 8-state):
-----THHHHHHHHHHHHHHHHHHHHHHS-HHHHHHHHHHHHHHHHHHHHHHHSSSHHHHHHTHHHHHHHHHHHHHHHHHHHHHHHHHTHHHHH-/-----THHHHHHHHHHHHHHHHHHHHHHS-HHHHHHHHHHHHHHHHHHHHHHHSSSHHHHHHTHHHHHHHHHHHHHHHHHHHHHHHHHTHHHHH-

Sequence (190 aa):
MTTPTITNEVFRQMAADHIDLTNSHAHKSSIGEAGGALLQAATRYTAFSCAAQSADKTQFLAARKLNVDQLTAQFRELLLSHYDDFGDNYETYLKMTT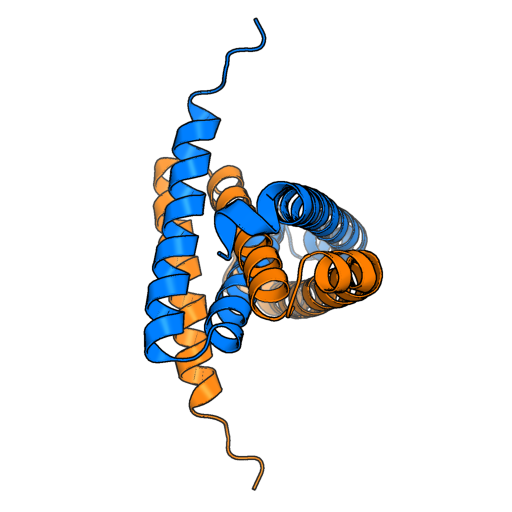PTITNEVFRQMAADHIDLTNSHAHKSSIGEAGGALLQAATRYTAFSCAAQSADKTQFLAARKLNVDQLTAQFRELLLSHYDDFGDNYETYLK